Protein AF-A0A967SN63-F1 (afdb_monomer_lite)

Sequence (225 aa):
MAVGITGAMVVVVSVAVGNV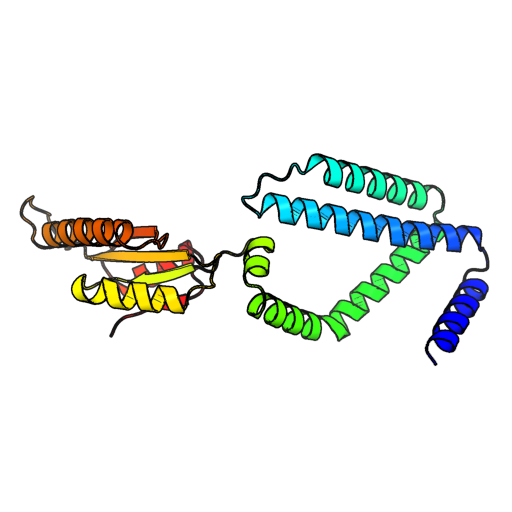AAAGAASSLIFLISFAMVHWATILAGRRSDEGQSPVPPALGAALCLGLAVFQAFAVPQAGSIVVLWLTVGVALYLTLFASGARLADATAEARDPDLARLRGRSPLVLVPIANPASAASLVDLAGTLRTPGVGRILLLSVVRTPGESLGEDDPALRDAERVLGESLRQSLHTSLTAETLFTLAPDVWPEIHRVARLHDCETVLLGL

Foldseek 3Di:
DVVVVVVVVVVCCCVVLVDVVLVVLLVLLVVLVVLLVVLVLVLLLCVLDPPNDDSVVSVVSNVVSVVVNVVSCVVRVSSVVVNVVVVVVVVVCCVPPPVVVVVVVLVVVCVVPVCVCSSVVHQAEEEEEDPDLVCVVVQVVVVVVVARPPRHEYEYEYEQADDPDDDDPPDVSVVVVVVSVVSVVVVCVVDPHRYHYDYYYDNDDVVVSVVVCVVVVHPHYDYDD

Radius of gyration: 27.76 Å; chains: 1; bounding box: 54×47×78 Å

pLDDT: mean 79.64, std 12.44, range [44.19, 96.38]

Secondary structure (DSSP, 8-state):
-HHHHHHHHHHHHHHHH--HHHHHHHHHHHHHHHHHHHHHHHHHHHHHSSS---SHHHHHHHHHHHHHHHHHHHH-HHHHHHHHHHHHHHHHHIIIIIHHHHHHHHHHHHHH-THHHHHTT---EEEEE-S-HHHHHHHHHHHHHHSPTTT-EEEEEEEEE--SS---TT-HHHHHHHHHHHHHHHHHHHSSS-EEEEEEEES-HHHHHHHHHHHTT-SEE----

Structure (mmCIF, N/CA/C/O backbone):
data_AF-A0A967SN63-F1
#
_entry.id   AF-A0A967SN63-F1
#
loop_
_atom_site.group_PDB
_atom_site.id
_atom_site.type_symbol
_atom_site.label_atom_id
_atom_site.label_alt_id
_atom_site.label_comp_id
_atom_site.label_asym_id
_atom_site.label_entity_id
_atom_site.label_seq_id
_atom_site.pdbx_PDB_ins_code
_atom_site.Cartn_x
_atom_site.Cartn_y
_atom_site.Cartn_z
_atom_site.occupancy
_atom_site.B_iso_or_equiv
_atom_site.auth_seq_id
_atom_site.auth_comp_id
_atom_site.auth_asym_id
_atom_site.auth_atom_id
_atom_site.pdbx_PDB_model_num
ATOM 1 N N . MET A 1 1 ? 7.284 -24.889 -23.982 1.00 76.44 1 MET A N 1
ATOM 2 C CA . MET A 1 1 ? 6.504 -23.664 -24.276 1.00 76.44 1 MET A CA 1
ATOM 3 C C . MET A 1 1 ? 7.143 -22.407 -23.690 1.00 76.44 1 MET A C 1
ATOM 5 O O . MET A 1 1 ? 7.491 -21.540 -24.474 1.00 76.44 1 MET A O 1
ATOM 9 N N . ALA A 1 2 ? 7.387 -22.316 -22.374 1.00 84.88 2 ALA A N 1
ATOM 10 C CA . ALA A 1 2 ? 7.953 -21.108 -21.744 1.00 84.88 2 ALA A CA 1
ATOM 11 C C . ALA A 1 2 ? 9.284 -20.624 -22.361 1.00 84.88 2 ALA A C 1
ATOM 13 O O . ALA A 1 2 ? 9.380 -19.464 -22.743 1.00 84.88 2 ALA A O 1
ATOM 14 N N . VAL A 1 3 ? 10.259 -21.524 -22.552 1.00 89.69 3 VAL A N 1
ATOM 15 C CA . VAL A 1 3 ? 11.569 -21.197 -23.162 1.00 89.69 3 VAL A CA 1
ATOM 16 C C . VAL A 1 3 ? 11.435 -20.689 -24.604 1.00 89.69 3 VAL A C 1
ATOM 18 O O . VAL A 1 3 ? 12.162 -19.796 -25.022 1.00 89.69 3 VAL A O 1
ATOM 21 N N . GLY A 1 4 ? 10.480 -21.233 -25.366 1.00 92.25 4 GLY A N 1
ATOM 22 C CA . GLY A 1 4 ? 10.228 -20.797 -26.741 1.00 92.25 4 GLY A CA 1
ATOM 23 C C . GLY A 1 4 ? 9.637 -19.389 -26.801 1.00 92.25 4 GLY A C 1
ATOM 24 O O . GLY A 1 4 ? 10.041 -18.595 -27.643 1.00 92.25 4 GLY A O 1
ATOM 25 N N . ILE A 1 5 ? 8.731 -19.058 -25.876 1.00 92.06 5 ILE A N 1
ATOM 26 C CA . ILE A 1 5 ? 8.105 -17.732 -25.790 1.00 92.06 5 ILE A CA 1
ATOM 27 C C . ILE A 1 5 ? 9.124 -16.682 -25.341 1.00 92.06 5 ILE A C 1
ATOM 29 O O . ILE A 1 5 ? 9.216 -15.626 -25.961 1.00 92.06 5 ILE A O 1
ATOM 33 N N . THR A 1 6 ? 9.925 -16.967 -24.308 1.00 89.06 6 THR A N 1
ATOM 34 C CA . THR A 1 6 ? 10.964 -16.030 -23.853 1.00 89.06 6 THR A CA 1
ATOM 35 C C . THR A 1 6 ? 12.048 -15.839 -24.909 1.00 89.06 6 THR A C 1
ATOM 37 O O . THR A 1 6 ? 12.429 -14.703 -25.178 1.00 89.06 6 THR A O 1
ATOM 40 N N . GLY A 1 7 ? 12.488 -16.915 -25.568 1.00 86.88 7 GLY A N 1
ATOM 41 C CA . GLY A 1 7 ? 13.434 -16.838 -26.681 1.00 86.88 7 GLY A CA 1
ATOM 42 C C . GLY A 1 7 ? 12.902 -16.003 -27.848 1.00 86.88 7 GLY A C 1
ATOM 43 O O . GLY A 1 7 ? 13.589 -15.097 -28.314 1.00 86.88 7 GLY A O 1
ATOM 44 N N . ALA A 1 8 ? 11.657 -16.239 -28.274 1.00 87.88 8 ALA A N 1
ATOM 45 C CA . ALA A 1 8 ? 11.014 -15.447 -29.320 1.00 87.88 8 ALA A CA 1
ATOM 46 C C . ALA A 1 8 ? 10.892 -13.967 -28.927 1.00 87.88 8 ALA A C 1
ATOM 48 O O . ALA A 1 8 ? 11.171 -13.094 -29.744 1.00 87.88 8 ALA A O 1
ATOM 49 N N . MET A 1 9 ? 10.542 -13.676 -27.671 1.00 83.88 9 MET A N 1
ATOM 50 C CA . MET A 1 9 ? 10.452 -12.306 -27.167 1.00 83.88 9 MET A CA 1
ATOM 51 C C . MET A 1 9 ? 11.808 -11.594 -27.209 1.00 83.88 9 MET A C 1
ATOM 53 O O . MET A 1 9 ? 11.877 -10.457 -27.667 1.00 83.88 9 MET A O 1
ATOM 57 N N . VAL A 1 10 ? 12.891 -12.265 -26.802 1.00 83.25 10 VAL A N 1
ATOM 58 C CA . VAL A 1 10 ? 14.253 -11.712 -26.888 1.00 83.25 10 VAL A CA 1
ATOM 59 C C . VAL A 1 10 ? 14.628 -11.429 -28.341 1.00 83.25 10 VAL A C 1
ATOM 61 O O . VAL A 1 10 ? 15.070 -10.324 -28.633 1.00 83.25 10 VAL A O 1
ATOM 64 N N . VAL A 1 11 ? 14.394 -12.372 -29.260 1.00 83.94 11 VAL A N 1
ATOM 65 C CA . VAL A 1 11 ? 14.689 -12.187 -30.692 1.00 83.94 11 VAL A CA 1
ATOM 66 C C . VAL A 1 11 ? 13.906 -11.009 -31.272 1.00 83.94 11 VAL A C 1
ATOM 68 O O . VAL A 1 11 ? 14.492 -10.158 -31.937 1.00 83.94 11 VAL A O 1
ATOM 71 N N . VAL A 1 12 ? 12.605 -1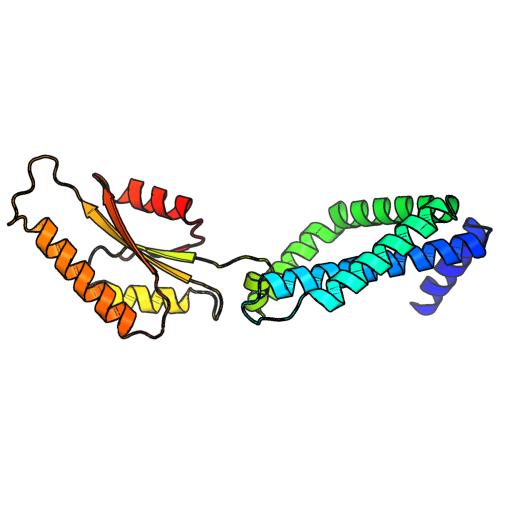0.913 -30.982 1.00 83.31 12 VAL A N 1
ATOM 72 C CA . VAL A 1 12 ? 11.756 -9.800 -31.433 1.00 83.31 12 VAL A CA 1
ATOM 73 C C . VAL A 1 12 ? 12.276 -8.468 -30.899 1.00 83.31 12 VAL A C 1
ATOM 75 O O . VAL A 1 12 ? 12.419 -7.526 -31.672 1.00 83.31 12 VAL A O 1
ATOM 78 N N . VAL A 1 13 ? 12.611 -8.387 -29.609 1.00 76.44 13 VAL A N 1
ATOM 79 C CA . VAL A 1 13 ? 13.152 -7.162 -29.002 1.00 76.44 13 VAL A CA 1
ATOM 80 C C . VAL A 1 13 ? 14.514 -6.803 -29.600 1.00 76.44 13 VAL A C 1
ATOM 82 O O . VAL A 1 13 ? 14.743 -5.643 -29.930 1.00 76.44 13 VAL A O 1
ATOM 85 N N . SER A 1 14 ? 15.409 -7.775 -29.800 1.00 77.50 14 SER A N 1
ATOM 86 C CA . SER A 1 14 ? 16.724 -7.541 -30.408 1.00 77.50 14 SER A CA 1
ATOM 87 C C . SER A 1 14 ? 16.619 -7.027 -31.845 1.00 77.50 14 SER A C 1
ATOM 89 O O . SER A 1 14 ? 17.323 -6.083 -32.202 1.00 77.50 14 SER A O 1
ATOM 91 N N . VAL A 1 15 ? 15.722 -7.600 -32.653 1.00 82.81 15 VAL A N 1
ATOM 92 C CA . VAL A 1 15 ? 15.487 -7.163 -34.039 1.00 82.81 15 VAL A CA 1
ATOM 93 C C . VAL A 1 15 ? 14.804 -5.795 -34.079 1.00 82.81 15 VAL A C 1
ATOM 95 O O . VAL A 1 15 ? 15.201 -4.944 -34.869 1.00 82.81 15 VAL A O 1
ATOM 98 N N . ALA A 1 16 ? 13.811 -5.556 -33.218 1.00 77.56 16 ALA A N 1
ATOM 99 C CA . ALA A 1 16 ? 13.047 -4.310 -33.200 1.00 77.56 16 ALA A CA 1
ATOM 100 C C . ALA A 1 16 ? 13.863 -3.107 -32.706 1.00 77.56 16 ALA A C 1
ATOM 102 O O . ALA A 1 16 ? 13.688 -2.002 -33.213 1.00 77.56 16 ALA A O 1
ATOM 103 N N . VAL A 1 17 ? 14.746 -3.301 -31.719 1.00 73.56 17 VAL A N 1
ATOM 104 C CA . VAL A 1 17 ? 15.551 -2.206 -31.158 1.00 73.56 17 VAL A CA 1
ATOM 105 C C . VAL A 1 17 ? 16.756 -1.890 -32.047 1.00 73.56 17 VAL A C 1
ATOM 107 O O . VAL A 1 17 ? 17.176 -0.737 -32.098 1.00 73.56 17 VAL A O 1
ATOM 110 N N . GLY A 1 18 ? 17.340 -2.882 -32.731 1.00 77.31 18 GLY A N 1
ATOM 111 C CA . GLY A 1 18 ? 18.480 -2.712 -33.650 1.00 77.31 18 GLY A CA 1
ATOM 112 C C . GLY A 1 18 ? 19.795 -2.248 -32.998 1.00 77.31 18 GLY A C 1
ATOM 113 O O . GLY A 1 18 ? 20.866 -2.403 -33.578 1.00 77.31 18 GLY A O 1
ATOM 114 N N . ASN A 1 19 ? 19.735 -1.723 -31.772 1.00 81.12 19 ASN A N 1
ATOM 115 C CA . ASN A 1 19 ? 20.845 -1.226 -30.976 1.00 81.12 19 ASN A CA 1
ATOM 116 C C . ASN A 1 19 ? 20.901 -1.967 -29.632 1.00 81.12 19 ASN A C 1
ATOM 118 O O . ASN A 1 19 ? 20.198 -1.641 -28.672 1.00 81.12 19 ASN A O 1
ATOM 122 N N . VAL A 1 20 ? 21.783 -2.962 -29.557 1.00 82.75 20 VAL A N 1
ATOM 123 C CA . VAL A 1 20 ? 21.972 -3.786 -28.355 1.00 82.75 20 VAL A CA 1
ATOM 124 C C . VAL A 1 20 ? 22.442 -2.983 -27.138 1.00 82.75 20 VAL A C 1
ATOM 126 O O . VAL A 1 20 ? 22.096 -3.339 -26.015 1.00 82.75 20 VAL A O 1
ATOM 129 N N . ALA A 1 21 ? 23.164 -1.873 -27.334 1.00 85.31 21 ALA A N 1
ATOM 130 C CA . ALA A 1 21 ? 23.594 -1.009 -26.235 1.00 85.31 21 ALA A CA 1
ATOM 131 C C . ALA A 1 21 ? 22.405 -0.250 -25.622 1.00 85.31 21 ALA A C 1
ATOM 133 O O . ALA A 1 21 ? 22.272 -0.193 -24.400 1.00 85.31 21 ALA A O 1
ATOM 134 N N . ALA A 1 22 ? 21.495 0.262 -26.458 1.00 83.94 22 ALA A N 1
ATOM 135 C CA . ALA A 1 22 ? 20.255 0.886 -25.995 1.00 83.94 22 ALA A CA 1
ATOM 136 C C . ALA A 1 22 ? 19.333 -0.130 -25.298 1.00 83.94 22 ALA A C 1
ATOM 138 O O . ALA A 1 22 ? 18.766 0.175 -24.251 1.00 83.94 22 ALA A O 1
ATOM 139 N N . ALA A 1 23 ? 19.237 -1.355 -25.829 1.00 84.19 23 ALA A N 1
ATOM 140 C CA . ALA A 1 23 ? 18.484 -2.441 -25.199 1.00 84.19 23 ALA A CA 1
ATOM 141 C C . ALA A 1 23 ? 19.063 -2.828 -23.824 1.00 84.19 23 ALA A C 1
ATOM 143 O O . ALA A 1 23 ? 18.315 -2.994 -22.860 1.00 84.19 23 ALA A O 1
ATOM 144 N N . GLY A 1 24 ? 20.392 -2.919 -23.708 1.00 86.56 24 GLY A N 1
ATOM 145 C CA . GLY A 1 24 ? 21.075 -3.181 -22.440 1.00 86.56 24 GLY A CA 1
ATOM 146 C C . GLY A 1 24 ? 20.832 -2.077 -21.407 1.00 86.56 24 GLY A C 1
ATOM 147 O O . GLY A 1 24 ? 20.488 -2.368 -20.261 1.00 86.56 24 GLY A O 1
ATOM 148 N N . ALA A 1 25 ? 20.920 -0.810 -21.821 1.00 88.62 25 ALA A N 1
ATOM 149 C CA . ALA A 1 25 ? 20.603 0.332 -20.965 1.00 88.62 25 ALA A CA 1
ATOM 150 C C . ALA A 1 25 ? 19.125 0.340 -20.527 1.00 88.62 25 ALA A C 1
ATOM 152 O O . ALA A 1 25 ? 18.835 0.599 -19.360 1.00 88.62 25 ALA A O 1
ATOM 153 N N . ALA A 1 26 ? 18.192 -0.018 -21.415 1.00 88.44 26 ALA A N 1
ATOM 154 C CA . ALA A 1 26 ? 16.775 -0.143 -21.073 1.00 88.44 26 ALA A CA 1
ATOM 155 C C . ALA A 1 26 ? 16.533 -1.255 -20.038 1.00 88.44 26 ALA A C 1
ATOM 157 O O . ALA A 1 26 ? 15.798 -1.053 -19.073 1.00 88.44 26 ALA A O 1
ATOM 158 N N . SER A 1 27 ? 17.202 -2.405 -20.178 1.00 89.94 27 SER A N 1
ATOM 159 C CA . SER A 1 27 ? 17.134 -3.475 -19.176 1.00 89.94 27 SER A CA 1
ATOM 160 C C . SER A 1 27 ? 17.698 -3.030 -17.824 1.00 89.94 27 SER A C 1
ATOM 162 O O . SER A 1 27 ? 17.089 -3.314 -16.794 1.00 89.94 27 SER A O 1
ATOM 164 N N . SER A 1 28 ? 18.835 -2.326 -17.813 1.00 93.31 28 SER A N 1
ATOM 165 C CA . SER A 1 28 ? 19.434 -1.763 -16.594 1.00 93.31 28 SER A CA 1
ATOM 166 C C . SER A 1 28 ? 18.469 -0.808 -15.884 1.00 93.31 28 SER A C 1
ATOM 168 O O . SER A 1 28 ? 18.257 -0.928 -14.679 1.00 93.31 28 SER A O 1
ATOM 170 N N . LEU A 1 29 ? 17.814 0.085 -16.631 1.00 92.88 29 LEU A N 1
ATOM 171 C CA . LEU A 1 29 ? 16.807 1.006 -16.099 1.00 92.88 29 LEU A CA 1
ATOM 172 C C . LEU A 1 29 ? 15.638 0.278 -15.422 1.00 92.88 29 LEU A C 1
ATOM 174 O O . LEU A 1 29 ? 15.240 0.661 -14.324 1.00 92.88 29 LEU A O 1
ATOM 178 N N . ILE A 1 30 ? 15.115 -0.790 -16.034 1.00 92.19 30 ILE A N 1
ATOM 179 C CA . ILE A 1 30 ? 14.029 -1.592 -15.444 1.00 92.19 30 ILE A CA 1
ATOM 180 C C . ILE A 1 30 ? 14.463 -2.181 -14.094 1.00 92.19 30 ILE A C 1
ATOM 182 O O . ILE A 1 30 ? 13.703 -2.121 -13.121 1.00 92.19 30 ILE A O 1
ATOM 186 N N . PHE A 1 31 ? 15.690 -2.704 -14.002 1.00 94.50 31 PHE A N 1
ATOM 187 C CA . PHE A 1 31 ? 16.229 -3.223 -12.743 1.00 94.50 31 PHE A CA 1
ATOM 188 C C . PHE A 1 31 ? 16.428 -2.126 -11.696 1.00 94.50 31 PHE A C 1
ATOM 190 O O . PHE A 1 31 ? 16.013 -2.308 -10.554 1.00 94.50 31 PHE A O 1
ATOM 197 N N . LEU A 1 32 ? 16.996 -0.976 -12.072 1.00 95.31 32 LEU A N 1
ATOM 198 C CA . LEU A 1 32 ? 17.203 0.147 -11.153 1.00 95.31 32 LEU A CA 1
ATOM 199 C C . LEU A 1 32 ? 15.881 0.666 -10.579 1.00 95.31 32 LEU A C 1
ATOM 201 O O . LEU A 1 32 ? 15.786 0.894 -9.375 1.00 95.31 32 LEU A O 1
ATOM 205 N N . ILE A 1 33 ? 14.845 0.794 -11.412 1.00 93.44 33 ILE A N 1
ATOM 206 C CA . ILE A 1 33 ? 13.504 1.195 -10.967 1.00 93.44 33 ILE A CA 1
ATOM 207 C C . ILE A 1 33 ? 12.911 0.131 -10.033 1.00 93.44 33 ILE A C 1
ATOM 209 O O . ILE A 1 33 ? 12.368 0.471 -8.984 1.00 93.44 33 ILE A O 1
ATOM 213 N N . SER A 1 34 ? 13.065 -1.155 -10.360 1.00 94.62 34 SER A N 1
ATOM 214 C CA . SER A 1 34 ? 12.584 -2.259 -9.517 1.00 94.62 34 SER A CA 1
ATOM 215 C C . SER A 1 34 ? 13.258 -2.270 -8.141 1.00 94.62 34 SER A C 1
ATOM 217 O O . SER A 1 34 ? 12.573 -2.340 -7.122 1.00 94.62 34 SER A O 1
ATOM 219 N N . PHE A 1 35 ? 14.585 -2.127 -8.083 1.00 95.56 35 PHE A N 1
ATOM 220 C CA . PHE A 1 35 ? 15.320 -2.048 -6.819 1.00 95.56 35 PHE A CA 1
ATOM 221 C C . PHE A 1 35 ? 14.985 -0.783 -6.027 1.00 95.56 35 PHE A C 1
ATOM 223 O O . PHE A 1 35 ? 14.815 -0.860 -4.810 1.00 95.56 35 PHE A O 1
ATOM 230 N N . ALA A 1 36 ? 14.813 0.362 -6.695 1.00 95.06 36 ALA A N 1
ATOM 231 C CA . ALA A 1 36 ? 14.359 1.586 -6.043 1.00 95.06 36 ALA A CA 1
ATOM 232 C C . ALA A 1 36 ? 12.975 1.402 -5.395 1.00 95.06 36 ALA A C 1
ATOM 234 O O . ALA A 1 36 ? 12.789 1.804 -4.247 1.00 95.06 36 ALA A O 1
ATOM 235 N N . MET A 1 37 ? 12.031 0.738 -6.076 1.00 92.56 37 MET A N 1
ATOM 236 C CA . MET A 1 37 ? 10.712 0.412 -5.515 1.00 92.56 37 MET A CA 1
ATOM 237 C C . MET A 1 37 ? 10.804 -0.533 -4.312 1.00 92.56 37 MET A C 1
ATOM 239 O O . MET A 1 37 ? 10.112 -0.314 -3.321 1.00 92.56 37 MET A O 1
ATOM 243 N N . VAL A 1 38 ? 11.670 -1.552 -4.358 1.00 94.12 38 VAL A N 1
ATOM 244 C CA . VAL A 1 38 ? 11.879 -2.473 -3.227 1.00 94.12 38 VAL A CA 1
ATOM 245 C C . VAL A 1 38 ? 12.461 -1.735 -2.023 1.00 94.12 38 VAL A C 1
ATOM 247 O O . VAL A 1 38 ? 11.923 -1.839 -0.922 1.00 94.12 38 VAL A O 1
ATOM 250 N N . HIS A 1 39 ? 13.510 -0.932 -2.218 1.00 93.62 39 HIS A N 1
ATOM 251 C CA . HIS A 1 39 ? 14.068 -0.117 -1.142 1.00 93.62 39 HIS A CA 1
ATOM 252 C C . HIS A 1 39 ? 13.023 0.838 -0.564 1.00 93.62 39 HIS A C 1
ATOM 254 O O . HIS A 1 39 ? 12.867 0.915 0.653 1.00 93.62 39 HIS A O 1
ATOM 260 N N . TRP A 1 40 ? 12.240 1.494 -1.418 1.00 91.19 40 TRP A N 1
ATOM 261 C CA . TRP A 1 40 ? 11.140 2.344 -0.980 1.00 91.19 40 TRP A CA 1
ATOM 262 C C . TRP A 1 40 ? 10.101 1.583 -0.143 1.00 91.19 40 TRP A C 1
ATOM 264 O O . TRP A 1 40 ? 9.711 2.054 0.926 1.00 91.19 40 TRP A O 1
ATOM 274 N N . ALA A 1 41 ? 9.704 0.382 -0.572 1.00 89.06 41 ALA A N 1
ATOM 275 C CA . ALA A 1 41 ? 8.784 -0.471 0.174 1.00 89.06 41 ALA A CA 1
ATOM 276 C C . ALA A 1 41 ? 9.344 -0.846 1.555 1.00 89.06 41 ALA A C 1
ATOM 278 O O . ALA A 1 41 ? 8.612 -0.783 2.539 1.00 89.06 41 ALA A O 1
ATOM 279 N N . THR A 1 42 ? 10.643 -1.151 1.661 1.00 88.38 42 THR A N 1
ATOM 280 C CA . THR A 1 42 ? 11.278 -1.452 2.959 1.00 88.38 42 THR A CA 1
ATOM 281 C C . THR A 1 42 ? 11.349 -0.239 3.888 1.00 88.38 42 THR A C 1
ATOM 283 O O . THR A 1 42 ? 11.113 -0.384 5.084 1.00 88.38 42 THR A O 1
ATOM 286 N N . ILE A 1 43 ? 11.596 0.968 3.359 1.00 87.94 43 ILE A N 1
ATOM 287 C CA . ILE A 1 43 ? 11.534 2.212 4.148 1.00 87.94 43 ILE A CA 1
ATOM 288 C C . ILE A 1 43 ? 10.118 2.405 4.682 1.00 87.94 43 ILE A C 1
ATOM 290 O O . ILE A 1 43 ? 9.929 2.727 5.852 1.00 87.94 43 ILE A O 1
ATOM 294 N N . LEU A 1 44 ? 9.116 2.215 3.825 1.00 86.25 44 LEU A N 1
ATOM 295 C CA . LEU A 1 44 ? 7.723 2.407 4.198 1.00 86.25 44 LEU A CA 1
ATOM 296 C C . LEU A 1 44 ? 7.258 1.376 5.234 1.00 86.25 44 LEU A C 1
ATOM 298 O O . LEU A 1 44 ? 6.569 1.751 6.177 1.00 86.25 44 LEU A O 1
ATOM 302 N N . ALA A 1 45 ? 7.676 0.117 5.089 1.00 84.00 45 ALA A N 1
ATOM 303 C CA . ALA A 1 45 ? 7.436 -0.940 6.065 1.00 84.00 45 ALA A CA 1
ATOM 304 C C . ALA A 1 45 ? 8.081 -0.602 7.418 1.00 84.00 45 ALA A C 1
ATOM 306 O O . ALA A 1 45 ? 7.383 -0.554 8.425 1.00 84.00 45 ALA A O 1
ATOM 307 N N . GLY A 1 46 ? 9.370 -0.247 7.435 1.00 82.44 46 GLY A N 1
ATOM 308 C CA . GLY A 1 46 ? 10.082 0.109 8.667 1.00 82.44 46 GLY A CA 1
ATOM 309 C C . GLY A 1 46 ? 9.522 1.348 9.373 1.00 82.44 46 GLY A C 1
ATOM 310 O O . GLY A 1 46 ? 9.546 1.416 10.591 1.00 82.44 46 GLY A O 1
ATOM 311 N N . ARG A 1 47 ? 8.959 2.319 8.637 1.00 81.50 47 ARG A N 1
ATOM 312 C CA . ARG A 1 47 ? 8.281 3.486 9.241 1.00 81.50 47 ARG A CA 1
ATOM 313 C C . ARG A 1 47 ? 6.907 3.165 9.837 1.00 81.50 47 ARG A C 1
ATOM 315 O O . ARG A 1 47 ? 6.374 3.999 10.561 1.00 81.50 47 ARG A O 1
ATOM 322 N N . ARG A 1 48 ? 6.304 2.031 9.470 1.00 77.50 48 ARG A N 1
ATOM 323 C CA . ARG A 1 48 ? 4.964 1.601 9.909 1.00 77.50 48 ARG A CA 1
ATOM 324 C C . ARG A 1 48 ? 5.017 0.493 10.965 1.00 77.50 48 ARG A C 1
ATOM 326 O O . ARG A 1 48 ? 4.053 0.311 11.708 1.00 77.50 48 ARG A O 1
ATOM 333 N N . SER A 1 49 ? 6.130 -0.228 11.039 1.00 70.19 49 SER A N 1
ATOM 334 C CA . SER A 1 49 ? 6.455 -1.134 12.138 1.00 70.19 49 SER A CA 1
ATOM 335 C C . SER A 1 49 ? 6.990 -0.344 13.338 1.00 70.19 49 SER A C 1
ATOM 337 O O . SER A 1 49 ? 7.798 0.560 13.164 1.00 70.19 49 SER A O 1
ATOM 339 N N . ASP A 1 50 ? 6.583 -0.700 14.563 1.00 64.25 50 ASP A N 1
ATOM 340 C CA . ASP A 1 50 ? 7.199 -0.159 15.799 1.00 64.25 50 ASP A CA 1
ATOM 341 C C . ASP A 1 50 ? 8.590 -0.757 16.074 1.00 64.25 50 ASP A C 1
ATOM 343 O O . ASP A 1 50 ? 9.289 -0.358 17.006 1.00 64.25 50 ASP A O 1
ATOM 347 N N . GLU A 1 51 ? 9.007 -1.737 15.275 1.00 61.31 51 GLU A N 1
ATOM 348 C CA . GLU A 1 51 ? 10.353 -2.282 15.331 1.00 61.31 51 GLU A CA 1
ATOM 349 C C . GLU A 1 51 ? 11.312 -1.246 14.742 1.00 61.31 51 GLU A C 1
ATOM 351 O O . GLU A 1 51 ? 11.241 -0.930 13.557 1.00 61.31 51 GLU A O 1
ATOM 356 N N . GLY A 1 52 ? 12.185 -0.689 15.588 1.00 58.22 52 GLY A N 1
ATOM 357 C CA . GLY A 1 52 ? 13.114 0.411 15.297 1.00 58.22 52 GLY A CA 1
ATOM 358 C C . GLY A 1 52 ? 14.205 0.095 14.268 1.00 58.22 52 GLY A C 1
ATOM 359 O O . GLY A 1 52 ? 15.395 0.277 14.528 1.00 58.22 52 GLY A O 1
ATOM 360 N N . GLN A 1 53 ? 13.822 -0.386 13.090 1.00 67.69 53 GLN A N 1
ATOM 361 C CA . GLN A 1 53 ? 14.725 -0.684 12.000 1.00 67.69 53 GLN A CA 1
ATOM 362 C C . GLN A 1 53 ? 15.189 0.622 11.353 1.00 67.69 53 GLN A C 1
ATOM 364 O O . GLN A 1 53 ? 14.397 1.418 10.851 1.00 67.69 53 GLN A O 1
ATOM 369 N N . SER A 1 54 ? 16.502 0.855 11.376 1.00 74.38 54 SER A N 1
ATOM 370 C CA . SER A 1 54 ? 17.089 2.074 10.821 1.00 74.38 54 SER A CA 1
ATOM 371 C C . SER A 1 54 ? 16.852 2.146 9.303 1.00 74.38 54 SER A C 1
ATOM 373 O O . SER A 1 54 ? 17.327 1.269 8.577 1.00 74.38 54 SER A O 1
ATOM 375 N N . PRO A 1 55 ? 16.176 3.189 8.780 1.00 79.56 55 PRO A N 1
ATOM 376 C CA . PRO A 1 55 ? 15.866 3.314 7.353 1.00 79.56 55 PRO A CA 1
ATOM 377 C C . PRO A 1 55 ? 17.074 3.745 6.506 1.00 79.56 55 PRO A C 1
ATOM 379 O O . PRO A 1 55 ? 16.944 3.938 5.298 1.00 79.56 55 PRO A O 1
ATOM 382 N N . VAL A 1 56 ? 18.251 3.916 7.117 1.00 83.38 56 VAL A N 1
ATOM 383 C CA . VAL A 1 56 ? 19.441 4.476 6.462 1.00 83.38 56 VAL A CA 1
ATOM 384 C C . VAL A 1 56 ? 19.947 3.601 5.305 1.00 83.38 56 VAL A C 1
ATOM 386 O O . VAL A 1 56 ? 20.131 4.149 4.214 1.00 83.38 56 VAL A O 1
ATOM 389 N N . PRO A 1 57 ? 20.132 2.269 5.454 1.00 88.06 57 PRO A N 1
ATOM 390 C CA . PRO A 1 57 ? 20.642 1.454 4.351 1.00 88.06 57 PRO A CA 1
ATOM 391 C C . PRO A 1 57 ? 19.683 1.395 3.145 1.00 88.06 57 PRO A C 1
ATOM 393 O O . PRO A 1 57 ? 20.140 1.620 2.022 1.00 88.06 57 PRO A O 1
ATOM 396 N N . PRO A 1 58 ? 18.360 1.186 3.325 1.00 89.56 58 PRO A N 1
ATOM 397 C CA . PRO A 1 58 ? 17.414 1.263 2.216 1.00 89.56 58 PRO A CA 1
ATOM 398 C C . PRO A 1 58 ? 17.315 2.644 1.565 1.00 89.56 58 PRO A C 1
ATOM 400 O O . PRO A 1 58 ? 17.213 2.728 0.345 1.00 89.56 58 PRO A O 1
ATOM 403 N N . ALA A 1 59 ? 17.368 3.731 2.342 1.00 90.75 59 ALA A N 1
ATOM 404 C CA . ALA A 1 59 ? 17.304 5.089 1.799 1.00 90.75 59 ALA A CA 1
ATOM 405 C C . ALA A 1 59 ? 18.494 5.397 0.886 1.00 90.75 59 ALA A C 1
ATOM 407 O O . ALA A 1 59 ? 18.309 5.944 -0.202 1.00 90.75 59 ALA A O 1
ATOM 408 N N . LEU A 1 60 ? 19.701 4.990 1.290 1.00 94.19 60 LEU A N 1
ATOM 409 C CA . LEU A 1 60 ? 20.888 5.130 0.455 1.00 94.19 60 LEU A CA 1
ATOM 410 C C . LEU A 1 60 ? 20.768 4.294 -0.828 1.00 94.19 60 LEU A C 1
ATOM 412 O O . LEU A 1 60 ? 21.042 4.803 -1.914 1.00 94.19 60 LEU A O 1
ATOM 416 N N . GLY A 1 61 ? 20.299 3.046 -0.722 1.00 93.06 61 GLY A N 1
ATOM 417 C CA . GLY A 1 61 ? 20.059 2.174 -1.877 1.00 93.06 61 GLY A CA 1
ATOM 418 C C . GLY A 1 61 ? 19.048 2.761 -2.867 1.00 93.06 61 GLY A C 1
ATOM 419 O O . GLY A 1 61 ? 19.327 2.826 -4.065 1.00 93.06 61 GLY A O 1
ATOM 420 N N . ALA A 1 62 ? 17.912 3.264 -2.373 1.00 93.62 62 ALA A N 1
ATOM 421 C CA . ALA A 1 62 ? 16.906 3.941 -3.190 1.00 93.62 62 ALA A CA 1
ATOM 422 C C . ALA A 1 62 ? 17.480 5.179 -3.893 1.00 93.62 62 ALA A C 1
ATOM 424 O O . ALA A 1 62 ? 17.276 5.345 -5.095 1.00 93.62 62 ALA A O 1
ATOM 425 N N . ALA A 1 63 ? 18.229 6.018 -3.169 1.00 95.06 63 ALA A N 1
ATOM 426 C CA . ALA A 1 63 ? 18.832 7.230 -3.718 1.00 95.06 63 ALA A CA 1
ATOM 427 C C . ALA A 1 63 ? 19.859 6.919 -4.817 1.00 95.06 63 ALA A C 1
ATOM 429 O O . ALA A 1 63 ? 19.832 7.549 -5.874 1.00 95.06 63 ALA A O 1
ATOM 430 N N . LEU A 1 64 ? 20.723 5.921 -4.606 1.00 96.31 64 LEU A N 1
ATOM 431 C CA . LEU A 1 64 ? 21.708 5.490 -5.600 1.00 96.31 64 LEU A CA 1
ATOM 432 C C . LEU A 1 64 ? 21.038 4.886 -6.838 1.00 96.31 64 LEU A C 1
ATOM 434 O O . LEU A 1 64 ? 21.389 5.254 -7.958 1.00 96.31 64 LEU A O 1
ATOM 438 N N . CYS A 1 65 ? 20.047 4.005 -6.656 1.00 96.38 65 CYS A N 1
ATOM 439 C CA . CYS A 1 65 ? 19.330 3.392 -7.775 1.00 96.38 65 CYS A CA 1
ATOM 440 C C . CYS A 1 65 ? 18.580 4.439 -8.604 1.00 96.38 65 CYS A C 1
ATOM 442 O O . CYS A 1 65 ? 18.673 4.437 -9.831 1.00 96.38 65 CYS A O 1
ATOM 444 N N . LEU A 1 66 ? 17.877 5.362 -7.941 1.00 95.19 66 LEU A N 1
ATOM 445 C CA . LEU A 1 66 ? 17.145 6.434 -8.609 1.00 95.19 66 LEU A CA 1
ATOM 446 C C . LEU A 1 66 ? 18.098 7.412 -9.306 1.00 95.19 66 LEU A C 1
ATOM 448 O O . LEU A 1 66 ? 17.853 7.790 -10.447 1.00 95.19 66 LEU A O 1
ATOM 452 N N . GLY A 1 67 ? 19.212 7.771 -8.661 1.00 95.50 67 GLY A N 1
ATOM 453 C CA . GLY A 1 67 ? 20.241 8.626 -9.248 1.00 95.50 67 GLY A CA 1
ATOM 454 C C . GLY A 1 67 ? 20.849 8.021 -10.514 1.00 95.50 67 GLY A C 1
ATOM 455 O O . GLY A 1 67 ? 20.918 8.690 -11.545 1.00 95.50 67 GLY A O 1
ATOM 456 N N . LEU A 1 68 ? 21.216 6.735 -10.475 1.00 94.44 68 LEU A N 1
ATOM 457 C CA . LEU A 1 68 ? 21.712 6.010 -11.648 1.00 94.44 68 LEU A CA 1
ATOM 458 C C . LEU A 1 68 ? 20.647 5.887 -12.740 1.00 94.44 68 LEU A C 1
ATOM 460 O O . LEU A 1 68 ? 20.978 6.031 -13.914 1.00 94.44 68 LEU A O 1
ATOM 464 N N . ALA A 1 69 ? 19.382 5.661 -12.378 1.00 94.56 69 ALA A N 1
ATOM 465 C CA . ALA A 1 69 ? 18.297 5.569 -13.349 1.00 94.56 69 ALA A CA 1
ATOM 466 C C . ALA A 1 69 ? 18.078 6.904 -14.073 1.00 94.56 69 ALA A C 1
ATOM 468 O O . ALA A 1 69 ? 18.014 6.944 -15.300 1.00 94.56 69 ALA A O 1
ATOM 469 N N . VAL A 1 70 ? 18.033 8.012 -13.329 1.00 94.00 70 VAL A N 1
ATOM 470 C CA . VAL A 1 70 ? 17.910 9.358 -13.904 1.00 94.00 70 VAL A CA 1
ATOM 471 C C . VAL A 1 70 ? 19.111 9.666 -14.799 1.00 94.00 70 VAL A C 1
ATOM 473 O O . VAL A 1 70 ? 18.933 10.109 -15.932 1.00 94.00 70 VAL A O 1
ATOM 476 N N . PHE A 1 71 ? 20.329 9.369 -14.341 1.00 94.00 71 PHE A N 1
ATOM 477 C CA . PHE A 1 71 ? 21.534 9.558 -15.145 1.00 94.00 71 PHE A CA 1
ATOM 478 C C . PHE A 1 71 ? 21.498 8.741 -16.446 1.00 94.00 71 PHE A C 1
ATOM 480 O O . PHE A 1 71 ? 21.738 9.294 -17.516 1.00 94.00 71 PHE A O 1
ATOM 487 N N . GLN A 1 72 ? 21.148 7.452 -16.386 1.00 92.00 72 GLN A N 1
ATOM 488 C CA . GLN A 1 72 ? 21.045 6.587 -17.567 1.00 92.00 72 GLN A CA 1
ATOM 489 C C . GLN A 1 72 ? 19.958 7.056 -18.542 1.00 92.00 72 GLN A C 1
ATOM 491 O O . GLN A 1 72 ? 20.164 6.983 -19.753 1.00 92.00 72 GLN A O 1
ATOM 496 N N . ALA A 1 73 ? 18.836 7.576 -18.039 1.00 89.62 73 ALA A N 1
ATOM 497 C CA . ALA A 1 73 ? 17.762 8.108 -18.873 1.00 89.62 73 ALA A CA 1
ATOM 498 C C . ALA A 1 73 ? 18.205 9.340 -19.684 1.00 89.62 73 ALA A C 1
ATOM 500 O O . ALA A 1 73 ? 17.830 9.464 -20.849 1.00 89.62 73 ALA A O 1
ATOM 501 N N . PHE A 1 74 ? 19.036 10.216 -19.105 1.00 91.62 74 PHE A N 1
ATOM 502 C CA . PHE A 1 74 ? 19.612 11.361 -19.822 1.00 91.62 74 PHE A CA 1
ATOM 503 C C . PHE A 1 74 ? 20.810 10.982 -20.702 1.00 91.62 74 PHE A C 1
ATOM 505 O O . PHE A 1 74 ? 20.953 11.517 -21.799 1.00 91.62 74 PHE A O 1
ATOM 512 N N . ALA A 1 75 ? 21.659 10.055 -20.249 1.00 91.12 75 ALA A N 1
ATOM 513 C CA . ALA A 1 75 ? 22.837 9.609 -20.991 1.00 91.12 75 ALA A CA 1
ATOM 514 C C . ALA A 1 75 ? 22.473 8.775 -22.232 1.00 91.12 75 ALA A C 1
ATOM 516 O O . ALA A 1 75 ? 23.167 8.841 -23.245 1.00 91.12 75 ALA A O 1
ATOM 517 N N . VAL A 1 76 ? 21.377 8.006 -22.173 1.00 90.81 76 VAL A N 1
ATOM 518 C CA . VAL A 1 76 ? 20.877 7.181 -23.283 1.00 90.81 76 VAL A CA 1
ATOM 519 C C . VAL A 1 76 ? 19.377 7.454 -23.501 1.00 90.81 76 VAL A C 1
ATOM 521 O O . VAL A 1 76 ? 18.535 6.646 -23.099 1.00 90.81 76 VAL A O 1
ATOM 524 N N . PRO A 1 77 ? 19.004 8.558 -24.183 1.00 87.94 77 PRO A N 1
ATOM 525 C CA . PRO A 1 77 ? 17.601 8.960 -24.344 1.00 87.94 77 PRO A CA 1
ATOM 526 C C . PRO A 1 77 ? 16.713 7.903 -25.015 1.00 87.94 77 PRO A C 1
ATOM 528 O O . PRO A 1 77 ? 15.535 7.779 -24.684 1.00 87.94 77 PRO A O 1
ATOM 531 N N . GLN A 1 78 ? 17.278 7.098 -25.925 1.00 86.19 78 GLN A N 1
ATOM 532 C CA . GLN A 1 78 ? 16.554 5.981 -26.542 1.00 86.19 78 GLN A CA 1
ATOM 533 C C . GLN A 1 78 ? 16.177 4.886 -25.537 1.00 86.19 78 GLN A C 1
ATOM 535 O O . GLN A 1 78 ? 15.100 4.310 -25.637 1.00 86.19 78 GLN A O 1
ATOM 540 N N . ALA A 1 79 ? 17.029 4.601 -24.551 1.00 87.00 79 ALA A N 1
ATOM 541 C CA . ALA A 1 79 ? 16.703 3.638 -23.504 1.00 87.00 79 ALA A CA 1
ATOM 542 C C . ALA A 1 79 ? 15.604 4.185 -22.583 1.00 87.00 79 ALA A C 1
ATOM 544 O O . ALA A 1 79 ? 14.674 3.459 -22.234 1.00 87.00 79 ALA A O 1
ATOM 545 N N . GLY A 1 80 ? 15.673 5.480 -22.255 1.00 87.62 80 GLY A N 1
ATOM 546 C CA . GLY A 1 80 ? 14.642 6.168 -21.481 1.00 87.62 80 GLY A CA 1
ATOM 547 C C . GLY A 1 80 ? 13.261 6.095 -22.140 1.00 87.62 80 GLY A C 1
ATOM 548 O O . GLY A 1 80 ? 12.290 5.724 -21.482 1.00 87.62 80 GLY A O 1
ATOM 549 N N . SER A 1 81 ? 13.162 6.373 -23.445 1.00 87.44 81 SER A N 1
ATOM 550 C CA . SER A 1 81 ? 11.878 6.315 -24.159 1.00 87.44 81 SER A CA 1
ATOM 551 C C . SER A 1 81 ? 11.304 4.897 -24.242 1.00 87.44 81 SER A C 1
ATOM 553 O O . SER A 1 81 ? 10.100 4.725 -24.044 1.00 87.44 81 SER A O 1
ATOM 555 N N . ILE A 1 82 ? 12.147 3.877 -24.454 1.00 87.94 82 ILE A N 1
ATOM 556 C CA . ILE A 1 82 ? 11.735 2.463 -24.422 1.00 87.94 82 ILE A CA 1
ATOM 557 C C . ILE A 1 82 ? 11.120 2.118 -23.062 1.00 87.94 82 ILE A C 1
ATOM 559 O O . ILE A 1 82 ? 10.045 1.520 -23.007 1.00 87.94 82 ILE A O 1
ATOM 563 N N . VAL A 1 83 ? 11.773 2.510 -21.966 1.00 90.12 83 VAL A N 1
ATOM 564 C CA . VAL A 1 83 ? 11.299 2.223 -20.605 1.00 90.12 83 VAL A CA 1
ATOM 565 C C . VAL A 1 83 ? 9.993 2.950 -20.306 1.00 90.12 83 VAL A C 1
ATOM 567 O O . VAL A 1 83 ? 9.071 2.329 -19.785 1.00 90.12 83 VAL A O 1
ATOM 570 N N . VAL A 1 84 ? 9.867 4.228 -20.675 1.00 91.44 84 VAL A N 1
ATOM 571 C CA . VAL A 1 84 ? 8.618 4.991 -20.498 1.00 91.44 84 VAL A CA 1
ATOM 572 C C . VAL A 1 84 ? 7.466 4.342 -21.262 1.00 91.44 84 VAL A C 1
ATOM 574 O O . VAL A 1 84 ? 6.385 4.163 -20.699 1.00 91.44 84 VAL A O 1
ATOM 577 N N . LEU A 1 85 ? 7.691 3.943 -22.516 1.00 90.94 85 LEU A N 1
ATOM 578 C CA . LEU A 1 85 ? 6.679 3.261 -23.319 1.00 90.94 85 LEU A CA 1
ATOM 579 C C . LEU A 1 85 ? 6.240 1.951 -22.651 1.00 90.94 85 LEU A C 1
ATOM 581 O O . LEU A 1 85 ? 5.046 1.722 -22.465 1.00 90.94 85 LEU A O 1
ATOM 585 N N . TRP A 1 86 ? 7.198 1.123 -22.234 1.00 90.19 86 TRP A N 1
ATOM 586 C CA . TRP A 1 86 ? 6.918 -0.150 -21.572 1.00 90.19 86 TRP A CA 1
ATOM 587 C C . TRP A 1 86 ? 6.201 0.009 -20.234 1.00 90.19 86 TRP A C 1
ATOM 589 O O . TRP A 1 86 ? 5.242 -0.715 -19.977 1.00 90.19 86 TRP A O 1
ATOM 599 N N . LEU A 1 87 ? 6.616 0.963 -19.398 1.00 91.75 87 LEU A N 1
ATOM 600 C CA . LEU A 1 87 ? 5.934 1.265 -18.140 1.00 91.75 87 LEU A CA 1
ATOM 601 C C . LEU A 1 87 ? 4.504 1.741 -18.391 1.00 91.75 87 LEU A C 1
ATOM 603 O O . LEU A 1 87 ? 3.591 1.299 -17.702 1.00 91.75 87 LEU A O 1
ATOM 607 N N . THR A 1 88 ? 4.291 2.578 -19.407 1.00 94.69 88 THR A N 1
ATOM 608 C CA . THR A 1 88 ? 2.951 3.053 -19.778 1.00 94.69 88 THR A CA 1
ATOM 609 C C . THR A 1 88 ? 2.046 1.890 -20.181 1.00 94.69 88 THR A C 1
ATOM 611 O O . THR A 1 88 ? 0.930 1.770 -19.675 1.00 94.69 88 THR A O 1
ATOM 614 N N . VAL A 1 89 ? 2.540 0.988 -21.035 1.00 94.19 89 VAL A N 1
ATOM 615 C CA . VAL A 1 89 ? 1.810 -0.224 -21.439 1.00 94.19 89 VAL A CA 1
ATOM 616 C C . VAL A 1 89 ? 1.546 -1.130 -20.234 1.00 94.19 89 VAL A C 1
ATOM 618 O O . VAL A 1 89 ? 0.425 -1.601 -20.058 1.00 94.19 89 VAL A O 1
ATOM 621 N N . GLY A 1 90 ? 2.542 -1.337 -19.371 1.00 91.81 90 GLY A N 1
ATOM 622 C CA . GLY A 1 90 ? 2.411 -2.133 -18.152 1.00 91.81 90 GLY A CA 1
ATOM 623 C C . GLY A 1 90 ? 1.354 -1.579 -17.195 1.00 91.81 90 GLY A C 1
ATOM 624 O O . GLY A 1 90 ? 0.508 -2.333 -16.721 1.00 91.81 90 GLY A O 1
ATOM 625 N N . VAL A 1 91 ? 1.343 -0.263 -16.966 1.00 94.56 91 VAL A N 1
ATOM 626 C CA . VAL A 1 91 ? 0.328 0.421 -16.149 1.00 94.56 91 VAL A CA 1
ATOM 627 C C . VAL A 1 91 ? -1.057 0.284 -16.778 1.00 94.56 91 VAL A C 1
ATOM 629 O O . VAL A 1 91 ? -2.008 -0.052 -16.075 1.00 94.56 91 VAL A O 1
ATOM 632 N N . ALA A 1 92 ? -1.191 0.477 -18.092 1.00 95.50 92 ALA A N 1
ATOM 633 C CA . ALA A 1 92 ? -2.470 0.313 -18.781 1.00 95.50 92 ALA A CA 1
ATOM 634 C C . ALA A 1 92 ? -3.009 -1.124 -18.662 1.00 95.50 92 ALA A C 1
ATOM 636 O O . ALA A 1 92 ? -4.175 -1.318 -18.313 1.00 95.50 92 ALA A O 1
ATOM 637 N N . LEU A 1 93 ? -2.164 -2.137 -18.882 1.00 94.00 93 LEU A N 1
ATOM 638 C CA . LEU A 1 93 ? -2.526 -3.547 -18.705 1.00 94.00 93 LEU A CA 1
ATOM 639 C C . LEU A 1 93 ? -2.882 -3.861 -17.249 1.00 94.00 93 LEU A C 1
ATOM 641 O O . LEU A 1 93 ? -3.865 -4.554 -16.992 1.00 94.00 93 LEU A O 1
ATOM 645 N N . TYR A 1 94 ? -2.123 -3.326 -16.290 1.00 92.69 94 TYR A N 1
ATOM 646 C CA . TYR A 1 94 ? -2.417 -3.487 -14.871 1.00 92.69 94 TYR A CA 1
ATOM 647 C C . TYR A 1 94 ? -3.801 -2.935 -14.526 1.00 92.69 94 TYR A C 1
ATOM 649 O O . TYR A 1 94 ? -4.621 -3.650 -13.955 1.00 92.69 94 TYR A O 1
ATOM 657 N N . LEU A 1 95 ? -4.088 -1.693 -14.918 1.00 93.38 95 LEU A N 1
ATOM 658 C CA . LEU A 1 95 ? -5.348 -1.027 -14.595 1.00 93.38 95 LEU A CA 1
ATOM 659 C C . LEU A 1 95 ? -6.559 -1.690 -15.262 1.00 93.38 95 LEU A C 1
ATOM 661 O O . LEU A 1 95 ? -7.627 -1.746 -14.656 1.00 93.38 95 LEU A O 1
ATOM 665 N N . THR A 1 96 ? -6.399 -2.205 -16.482 1.00 93.38 96 THR A N 1
ATOM 666 C CA . THR A 1 96 ? -7.505 -2.782 -17.264 1.00 93.38 96 THR A CA 1
ATOM 667 C C . THR A 1 96 ? -7.770 -4.254 -16.960 1.00 93.38 96 THR A C 1
ATOM 669 O O . THR A 1 96 ? -8.931 -4.652 -16.901 1.00 93.38 96 THR A O 1
ATOM 672 N N . LEU A 1 97 ? -6.727 -5.063 -16.751 1.00 91.25 97 LEU A N 1
ATOM 673 C CA . LEU A 1 97 ? -6.856 -6.520 -16.622 1.00 91.25 97 LEU A CA 1
ATOM 674 C C . LEU A 1 97 ? -6.609 -7.015 -15.197 1.00 91.25 97 LEU A C 1
ATOM 676 O O . LEU A 1 97 ? -7.329 -7.884 -14.707 1.00 91.25 97 LEU A O 1
ATOM 680 N N . PHE A 1 98 ? -5.594 -6.477 -14.520 1.00 90.19 98 PHE A N 1
ATOM 681 C CA . PHE A 1 98 ? -5.086 -7.068 -13.279 1.00 90.19 98 PHE A CA 1
ATOM 682 C C . PHE A 1 98 ? -5.576 -6.371 -12.011 1.00 90.19 98 PHE A C 1
ATOM 684 O O . PHE A 1 98 ? -5.561 -6.992 -10.954 1.00 90.19 98 PHE A O 1
ATOM 691 N N . ALA A 1 99 ? -6.066 -5.133 -12.088 1.00 89.12 99 ALA A N 1
ATOM 692 C CA . ALA A 1 99 ? -6.413 -4.339 -10.910 1.00 89.12 99 ALA A CA 1
ATOM 693 C C . ALA A 1 99 ? -7.468 -5.013 -10.018 1.00 89.12 99 ALA A C 1
ATOM 695 O O . ALA A 1 99 ? -7.358 -4.983 -8.795 1.00 89.12 99 ALA A O 1
ATOM 696 N N . SER A 1 100 ? -8.483 -5.649 -10.608 1.00 85.25 100 SER A N 1
ATOM 697 C CA . SER A 1 100 ? -9.507 -6.365 -9.835 1.00 85.25 100 SER A CA 1
ATOM 698 C C . SER A 1 100 ? -8.965 -7.638 -9.185 1.00 85.25 100 SER A C 1
ATOM 700 O O . SER A 1 100 ? -9.252 -7.887 -8.016 1.00 85.25 100 SER A O 1
ATOM 702 N N . GLY A 1 101 ? -8.145 -8.409 -9.906 1.00 88.25 101 GLY A N 1
ATOM 703 C CA . GLY A 1 101 ? -7.503 -9.610 -9.365 1.00 88.25 101 GLY A CA 1
ATOM 704 C C . GLY A 1 101 ? -6.490 -9.284 -8.267 1.00 88.25 101 GLY A C 1
ATOM 705 O O . GLY A 1 101 ? -6.467 -9.958 -7.244 1.00 88.25 101 GLY A O 1
ATOM 706 N N . ALA A 1 102 ? -5.719 -8.207 -8.440 1.00 84.44 102 ALA A N 1
ATOM 707 C CA . ALA A 1 102 ? -4.776 -7.699 -7.451 1.00 84.44 102 ALA A CA 1
ATOM 708 C C . ALA A 1 102 ? -5.484 -7.291 -6.154 1.00 84.44 102 ALA A C 1
ATOM 710 O O . ALA A 1 102 ? -5.071 -7.730 -5.090 1.00 84.44 102 ALA A O 1
ATOM 711 N N . ARG A 1 103 ? -6.612 -6.566 -6.233 1.00 85.19 103 ARG A N 1
ATOM 712 C CA . ARG A 1 103 ? -7.417 -6.217 -5.047 1.00 85.19 103 ARG A CA 1
ATOM 713 C C . ARG A 1 103 ? -7.905 -7.445 -4.280 1.00 85.19 103 ARG A C 1
ATOM 715 O O . ARG A 1 103 ? -7.879 -7.449 -3.053 1.00 85.19 103 ARG A O 1
ATOM 722 N N . LEU A 1 104 ? -8.351 -8.481 -4.992 1.00 86.25 104 LEU A N 1
ATOM 723 C CA . LEU A 1 104 ? -8.785 -9.722 -4.353 1.00 86.25 104 LEU A CA 1
ATOM 724 C C . LEU A 1 104 ? -7.602 -10.452 -3.707 1.00 86.25 104 LEU A C 1
ATOM 726 O O . LEU A 1 104 ? -7.698 -10.870 -2.557 1.00 86.25 104 LEU A O 1
ATOM 730 N N . ALA A 1 105 ? -6.483 -10.570 -4.422 1.00 85.12 105 ALA A N 1
ATOM 731 C CA . ALA A 1 105 ? -5.264 -11.168 -3.892 1.00 85.12 105 ALA A CA 1
ATOM 732 C C . ALA A 1 105 ? -4.782 -10.423 -2.637 1.00 85.12 105 ALA A C 1
ATOM 734 O O . ALA A 1 105 ? -4.494 -11.062 -1.627 1.00 85.12 105 ALA A O 1
ATOM 735 N N . ASP A 1 106 ? -4.800 -9.091 -2.661 1.00 82.00 106 ASP A N 1
ATOM 736 C CA . ASP A 1 106 ? -4.441 -8.228 -1.538 1.00 82.00 106 ASP A CA 1
ATOM 737 C C . ASP A 1 106 ? -5.339 -8.438 -0.322 1.00 82.00 106 ASP A C 1
ATOM 739 O O . ASP A 1 106 ? -4.821 -8.550 0.787 1.00 82.00 106 ASP A O 1
ATOM 743 N N . ALA A 1 107 ? -6.656 -8.532 -0.521 1.00 81.25 107 ALA A N 1
ATOM 744 C CA . ALA A 1 107 ? -7.602 -8.811 0.557 1.00 81.25 107 ALA A CA 1
ATOM 745 C C . ALA A 1 107 ? -7.388 -10.214 1.146 1.00 81.25 107 ALA A C 1
ATOM 747 O O . ALA A 1 107 ? -7.416 -10.394 2.360 1.00 81.25 107 ALA A O 1
ATOM 748 N N . THR A 1 108 ? -7.124 -11.219 0.302 1.00 81.69 108 THR A N 1
ATOM 749 C CA . THR A 1 108 ? -6.842 -12.582 0.784 1.00 81.69 108 THR A CA 1
ATOM 750 C C . THR A 1 108 ? -5.499 -12.696 1.499 1.00 81.69 108 THR A C 1
ATOM 752 O O . THR A 1 108 ? -5.378 -13.486 2.432 1.00 81.69 108 THR A O 1
ATOM 755 N N . ALA A 1 109 ? -4.491 -11.932 1.075 1.00 82.62 109 ALA A N 1
ATOM 756 C CA . ALA A 1 109 ? -3.200 -11.876 1.744 1.00 82.62 109 ALA A CA 1
ATOM 757 C C . ALA A 1 109 ? -3.344 -11.227 3.125 1.00 82.62 109 ALA A C 1
ATOM 759 O O . ALA A 1 109 ? -2.881 -11.802 4.100 1.00 82.62 109 ALA A O 1
ATOM 760 N N . GLU A 1 110 ? -4.066 -10.109 3.216 1.00 81.38 110 GLU A N 1
ATOM 761 C CA . GLU A 1 110 ? -4.362 -9.411 4.475 1.00 81.38 110 GLU A CA 1
ATOM 762 C C . GLU A 1 110 ? -5.210 -10.260 5.437 1.00 81.38 110 GLU A C 1
ATOM 764 O O . GLU A 1 110 ? -5.004 -10.225 6.645 1.00 81.38 110 GLU A O 1
ATOM 769 N N . ALA A 1 111 ? -6.109 -11.099 4.913 1.00 77.12 111 ALA A N 1
ATOM 770 C CA . ALA A 1 111 ? -6.854 -12.061 5.726 1.00 77.12 111 ALA A CA 1
ATOM 771 C C . ALA A 1 111 ? -5.984 -13.208 6.275 1.00 77.12 111 ALA A C 1
ATOM 773 O O . ALA A 1 111 ? -6.312 -13.781 7.312 1.00 77.12 111 ALA A O 1
ATOM 774 N N . ARG A 1 112 ? -4.904 -13.586 5.576 1.00 82.31 112 ARG A N 1
ATOM 775 C CA . ARG A 1 112 ? -3.970 -14.636 6.027 1.00 82.31 112 ARG A CA 1
ATOM 776 C C . ARG A 1 112 ? -2.900 -14.100 6.965 1.00 82.31 112 ARG A C 1
ATOM 778 O O . ARG A 1 112 ? -2.518 -14.803 7.893 1.00 82.31 112 ARG A O 1
ATOM 785 N N . ASP A 1 113 ? -2.411 -12.901 6.682 1.00 82.88 113 ASP A N 1
ATOM 786 C CA . ASP A 1 113 ? -1.386 -12.218 7.452 1.00 82.88 113 ASP A CA 1
ATOM 787 C C . ASP A 1 113 ? -1.889 -10.815 7.839 1.00 82.88 113 ASP A C 1
ATOM 789 O O . ASP A 1 113 ? -1.807 -9.876 7.035 1.00 82.88 113 ASP A O 1
ATOM 793 N N . PRO A 1 114 ? -2.441 -10.670 9.058 1.00 75.44 114 PRO A N 1
ATOM 794 C CA . PRO A 1 114 ? -3.004 -9.410 9.518 1.00 75.44 114 PRO A CA 1
ATOM 795 C C . PRO A 1 114 ? -1.958 -8.297 9.650 1.00 75.44 114 PRO A C 1
ATOM 797 O O . PRO A 1 114 ? -2.315 -7.123 9.526 1.00 75.44 114 PRO A O 1
ATOM 800 N N . ASP A 1 115 ? -0.673 -8.625 9.832 1.00 79.12 115 ASP A N 1
ATOM 801 C CA . ASP A 1 115 ? 0.396 -7.626 9.945 1.00 79.12 115 ASP A CA 1
ATOM 802 C C . ASP A 1 115 ? 0.585 -6.847 8.633 1.00 79.12 115 ASP A C 1
ATOM 804 O O . ASP A 1 115 ? 1.032 -5.696 8.642 1.00 79.12 115 ASP A O 1
ATOM 808 N N . LEU A 1 116 ? 0.136 -7.393 7.496 1.00 80.69 116 LEU A N 1
ATOM 809 C CA . LEU A 1 116 ? 0.101 -6.666 6.226 1.00 80.69 116 LEU A CA 1
ATOM 810 C C . LEU A 1 116 ? -0.822 -5.440 6.273 1.00 80.69 116 LEU A C 1
ATOM 812 O O . LEU A 1 116 ? -0.496 -4.423 5.653 1.00 80.69 116 LEU A O 1
ATOM 816 N N . ALA A 1 117 ? -1.927 -5.485 7.029 1.00 77.38 117 ALA A N 1
ATOM 817 C CA . ALA A 1 117 ? -2.788 -4.319 7.250 1.00 77.38 117 ALA A CA 1
ATOM 818 C C . ALA A 1 117 ? -1.995 -3.197 7.940 1.00 77.38 117 ALA A C 1
ATOM 820 O O . ALA A 1 117 ? -1.992 -2.045 7.490 1.00 77.38 117 ALA A O 1
ATOM 821 N N . ARG A 1 118 ? -1.209 -3.563 8.961 1.00 74.88 118 ARG A N 1
ATOM 822 C CA . ARG A 1 118 ? -0.328 -2.646 9.695 1.00 74.88 118 ARG A CA 1
ATOM 823 C C . ARG A 1 118 ? 0.727 -2.027 8.792 1.00 74.88 118 ARG A C 1
ATOM 825 O O . ARG A 1 118 ? 0.891 -0.808 8.762 1.00 74.88 118 ARG A O 1
ATOM 832 N N . LEU A 1 119 ? 1.413 -2.857 8.008 1.00 77.19 119 LEU A N 1
ATOM 833 C CA . LEU A 1 119 ? 2.445 -2.429 7.061 1.00 77.19 119 LEU A CA 1
ATOM 834 C C . LEU A 1 119 ? 1.883 -1.563 5.932 1.00 77.19 119 LEU A C 1
ATOM 836 O O . LEU A 1 119 ? 2.631 -0.826 5.289 1.00 77.19 119 LEU A O 1
ATOM 840 N N . ARG A 1 120 ? 0.568 -1.598 5.694 1.00 76.12 120 ARG A N 1
ATOM 841 C CA . ARG A 1 120 ? -0.152 -0.679 4.798 1.00 76.12 120 ARG A CA 1
ATOM 842 C C . ARG A 1 120 ? -0.566 0.630 5.478 1.00 76.12 120 ARG A C 1
ATOM 844 O O . ARG A 1 120 ? -1.011 1.545 4.791 1.00 76.12 120 ARG A O 1
ATOM 851 N N . GLY A 1 121 ? -0.329 0.760 6.782 1.00 69.31 121 GLY A N 1
ATOM 852 C CA . GLY A 1 121 ? -0.700 1.915 7.596 1.00 69.31 121 GLY A CA 1
ATOM 853 C C . GLY A 1 121 ? -2.155 1.882 8.058 1.00 69.31 121 GLY A C 1
ATOM 854 O O . GLY A 1 121 ? -2.691 2.927 8.410 1.00 69.31 121 GLY A O 1
ATOM 855 N N . ARG A 1 122 ? -2.804 0.712 8.023 1.00 73.94 122 ARG A N 1
ATOM 856 C CA . ARG A 1 122 ? -4.158 0.514 8.540 1.00 73.94 122 ARG A CA 1
ATOM 857 C C . ARG A 1 122 ? -4.096 -0.053 9.950 1.00 73.94 122 ARG A C 1
ATOM 859 O O . ARG A 1 122 ? -3.341 -0.982 10.221 1.00 73.94 122 ARG A O 1
ATOM 866 N N . SER A 1 123 ? -4.916 0.500 10.835 1.00 71.81 123 SER A N 1
ATOM 867 C CA . SER A 1 123 ? -5.166 -0.030 12.173 1.00 71.81 123 SER A CA 1
ATOM 868 C C . SER A 1 123 ? -6.682 -0.136 12.355 1.00 71.81 123 SER A C 1
ATOM 870 O O . SER A 1 123 ? -7.298 0.844 12.781 1.00 71.81 123 SER A O 1
ATOM 872 N N . PRO A 1 124 ? -7.302 -1.263 11.963 1.00 74.06 124 PRO A N 1
ATOM 873 C CA . PRO A 1 124 ? -8.754 -1.389 11.960 1.00 74.06 124 PRO A CA 1
ATOM 874 C C . PRO A 1 124 ? -9.294 -1.168 13.376 1.00 74.06 124 PRO A C 1
ATOM 876 O O . PRO A 1 124 ? -8.879 -1.842 14.324 1.00 74.06 124 PRO A O 1
ATOM 879 N N . LEU A 1 125 ? -10.163 -0.167 13.529 1.00 80.31 125 LEU A N 1
ATOM 880 C CA . LEU A 1 125 ? -10.690 0.267 14.820 1.00 80.31 125 LEU A CA 1
ATOM 881 C C . LEU A 1 125 ? -12.129 -0.226 14.986 1.00 80.31 125 LEU A C 1
ATOM 883 O O . LEU A 1 125 ? -13.007 0.106 14.185 1.00 80.31 125 LEU A O 1
ATOM 887 N N . VAL A 1 126 ? -12.360 -1.007 16.040 1.00 84.06 126 VAL A N 1
ATOM 888 C CA . VAL A 1 126 ? -13.690 -1.478 16.436 1.00 84.06 126 VAL A CA 1
ATOM 889 C C . VAL A 1 126 ? -14.237 -0.537 17.504 1.00 84.06 126 VAL A C 1
ATOM 891 O O . VAL A 1 126 ? -13.708 -0.482 18.614 1.00 84.06 126 VAL A O 1
ATOM 894 N N . LEU A 1 127 ? -15.292 0.207 17.173 1.00 86.06 127 LEU A N 1
ATOM 895 C CA . LEU A 1 127 ? -16.015 1.055 18.117 1.00 86.06 127 LEU A CA 1
ATOM 896 C C . LEU A 1 127 ? -17.030 0.219 18.889 1.00 86.06 127 LEU A C 1
ATOM 898 O O . LEU A 1 127 ? -17.870 -0.447 18.287 1.00 86.06 127 LEU A O 1
ATOM 902 N N . VAL A 1 128 ? -16.999 0.310 20.212 1.00 86.44 128 VAL A N 1
ATOM 903 C CA . VAL A 1 128 ? -17.918 -0.401 21.100 1.00 86.44 128 VAL A CA 1
ATOM 904 C C . VAL A 1 128 ? -18.585 0.619 22.025 1.00 86.44 128 VAL A C 1
ATOM 906 O O . VAL A 1 128 ? -18.000 1.005 23.041 1.00 86.44 128 VAL A O 1
ATOM 909 N N . PRO A 1 129 ? -19.787 1.113 21.682 1.00 83.88 129 PRO A N 1
ATOM 910 C CA . PRO A 1 129 ? -20.548 1.985 22.561 1.00 83.88 129 PRO A CA 1
ATOM 911 C C . PRO A 1 129 ? -21.050 1.206 23.782 1.00 83.88 129 PRO A C 1
ATOM 913 O O . PRO A 1 129 ? -21.798 0.238 23.648 1.00 83.88 129 PRO A O 1
ATOM 916 N N . ILE A 1 130 ? -20.654 1.633 24.978 1.00 79.56 130 ILE A N 1
ATOM 917 C CA . ILE A 1 130 ? -21.055 1.035 26.250 1.00 79.56 130 ILE A CA 1
ATOM 918 C C . ILE A 1 130 ? -22.073 1.950 26.922 1.00 79.56 130 ILE A C 1
ATOM 920 O O . ILE A 1 130 ? -21.734 3.026 27.407 1.00 79.56 130 ILE A O 1
ATOM 924 N N . ALA A 1 131 ? -23.325 1.498 26.967 1.00 73.25 131 ALA A N 1
ATOM 925 C CA . ALA A 1 131 ? -24.383 2.152 27.738 1.00 73.25 131 ALA A CA 1
ATOM 926 C C . ALA A 1 131 ? -24.559 1.533 29.136 1.00 73.25 131 ALA A C 1
ATOM 928 O O . ALA A 1 131 ? -24.948 2.224 30.070 1.00 73.25 131 ALA A O 1
ATOM 929 N N . ASN A 1 132 ? -24.273 0.234 29.287 1.00 72.88 132 ASN A N 1
ATOM 930 C CA . ASN A 1 132 ? -24.440 -0.504 30.538 1.00 72.88 132 ASN A CA 1
ATOM 931 C C . ASN A 1 132 ? -23.124 -1.204 30.932 1.00 72.88 132 ASN A C 1
ATOM 933 O O . ASN A 1 132 ? -22.682 -2.096 30.194 1.00 72.88 132 ASN A O 1
ATOM 937 N N . PRO A 1 133 ? -22.523 -0.884 32.096 1.00 68.75 133 PRO A N 1
ATOM 938 C CA . PRO A 1 133 ? -21.262 -1.486 32.530 1.00 68.75 133 PRO A CA 1
ATOM 939 C C . PRO A 1 133 ? -21.360 -3.005 32.728 1.00 68.75 133 PRO A C 1
ATOM 941 O O . PRO A 1 133 ? -20.388 -3.712 32.477 1.00 68.75 133 PRO A O 1
ATOM 944 N N . ALA A 1 134 ? -22.539 -3.544 33.065 1.00 73.06 134 ALA A N 1
ATOM 945 C CA . ALA A 1 134 ? -22.730 -4.991 33.200 1.00 73.06 134 ALA A CA 1
ATOM 946 C C . ALA A 1 134 ? -22.540 -5.747 31.870 1.00 73.06 134 ALA A C 1
ATOM 948 O O . ALA A 1 134 ? -22.140 -6.908 31.871 1.00 73.06 134 ALA A O 1
ATOM 949 N N . SER A 1 135 ? -22.795 -5.087 30.733 1.00 72.69 135 SER A N 1
ATOM 950 C CA . SER A 1 135 ? -22.603 -5.652 29.387 1.00 72.69 135 SER A CA 1
ATOM 951 C C . SER A 1 135 ? -21.207 -5.401 28.805 1.00 72.69 135 SER A C 1
ATOM 953 O O . SER A 1 135 ? -20.843 -5.996 27.789 1.00 72.69 135 SER A O 1
ATOM 955 N N . ALA A 1 136 ? -20.401 -4.548 29.448 1.00 73.25 136 ALA A N 1
ATOM 956 C CA . ALA A 1 136 ? -19.119 -4.103 28.914 1.00 73.25 136 ALA A CA 1
ATOM 957 C C . ALA A 1 136 ? -18.127 -5.255 28.740 1.00 73.25 136 ALA A C 1
ATOM 959 O O . ALA A 1 136 ? -17.446 -5.324 27.724 1.00 73.25 136 ALA A O 1
ATOM 960 N N . ALA A 1 137 ? -18.064 -6.183 29.697 1.00 75.25 137 ALA A N 1
ATOM 961 C CA . ALA A 1 137 ? -17.188 -7.353 29.619 1.00 75.25 137 ALA A CA 1
ATOM 962 C C . ALA A 1 137 ? -17.478 -8.221 28.392 1.00 75.25 137 ALA A C 1
ATOM 964 O O . ALA A 1 137 ? -16.569 -8.501 27.616 1.00 75.25 137 ALA A O 1
ATOM 965 N N . SER A 1 138 ? -18.741 -8.577 28.168 1.00 80.81 138 SER A N 1
ATOM 966 C CA . SER A 1 138 ? -19.133 -9.418 27.035 1.00 80.81 138 SER A CA 1
ATOM 967 C C . SER A 1 138 ? -18.924 -8.722 25.689 1.00 80.81 138 SER A C 1
ATOM 969 O O . SER A 1 138 ? -18.509 -9.363 24.728 1.00 80.81 138 SER A O 1
ATOM 971 N N . LEU A 1 139 ? -19.175 -7.411 25.612 1.00 82.12 139 LEU A N 1
ATOM 972 C CA . LEU A 1 139 ? -18.967 -6.642 24.384 1.00 82.12 139 LEU A CA 1
ATOM 973 C C . LEU A 1 139 ? -17.485 -6.418 24.075 1.00 82.12 139 LEU A C 1
ATOM 975 O O . LEU A 1 139 ? -17.099 -6.486 22.912 1.00 82.12 139 LEU A O 1
ATOM 979 N N . VAL A 1 140 ? -16.648 -6.188 25.090 1.00 81.12 140 VAL A N 1
ATOM 980 C CA . VAL A 1 140 ? -15.189 -6.089 24.923 1.00 81.12 140 VAL A CA 1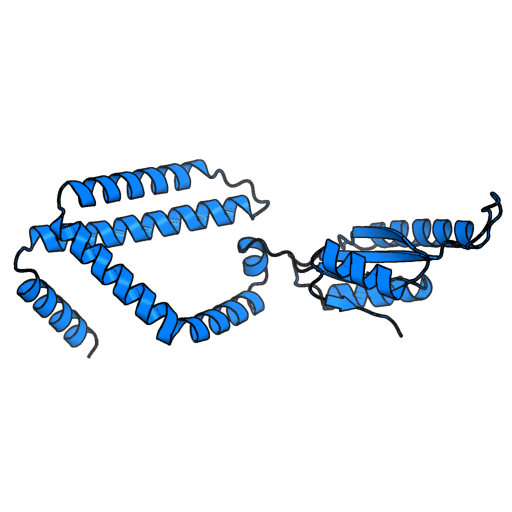
ATOM 981 C C . VAL A 1 140 ? -14.604 -7.427 24.485 1.00 81.12 140 VAL A C 1
ATOM 983 O O . VAL A 1 140 ? -13.748 -7.445 23.604 1.00 81.12 140 VAL A O 1
ATOM 986 N N . ASP A 1 141 ? -15.079 -8.537 25.049 1.00 83.19 141 ASP A N 1
ATOM 987 C CA . ASP A 1 141 ? -14.625 -9.876 24.668 1.00 83.19 141 ASP A CA 1
ATOM 988 C C . ASP A 1 141 ? -15.023 -10.201 23.219 1.00 83.19 141 ASP A C 1
ATOM 990 O O . ASP A 1 141 ? -14.181 -10.563 22.395 1.00 83.19 141 ASP A O 1
ATOM 994 N N . LEU A 1 142 ? -16.279 -9.923 22.846 1.00 83.12 142 LEU A N 1
ATOM 995 C CA . LEU A 1 142 ? -16.753 -10.059 21.468 1.00 83.12 142 LEU A CA 1
ATOM 996 C C . LEU A 1 142 ? -15.974 -9.146 20.507 1.00 83.12 142 LEU A C 1
ATOM 998 O O . LEU A 1 142 ? -15.539 -9.595 19.448 1.00 83.12 142 LEU A O 1
ATOM 1002 N N . ALA A 1 143 ? -15.721 -7.891 20.881 1.00 82.88 143 ALA A N 1
ATOM 1003 C CA . ALA A 1 143 ? -14.874 -6.991 20.102 1.00 82.88 143 ALA A CA 1
ATOM 1004 C C . ALA A 1 143 ? -13.440 -7.524 19.977 1.00 82.88 143 ALA A C 1
ATOM 1006 O O . ALA A 1 143 ? -12.846 -7.412 18.909 1.00 82.88 143 ALA A O 1
ATOM 1007 N N . GLY A 1 144 ? -12.910 -8.167 21.020 1.00 80.50 144 GLY A N 1
ATOM 1008 C CA . GLY A 1 144 ? -11.632 -8.874 20.999 1.00 80.50 144 GLY A CA 1
ATOM 1009 C C . GLY A 1 144 ? -11.578 -9.985 19.950 1.00 80.50 144 GLY A C 1
ATOM 1010 O O . GLY A 1 144 ? -10.542 -10.144 19.306 1.00 80.50 144 GLY A O 1
ATOM 1011 N N . THR A 1 145 ? -12.690 -10.694 19.726 1.00 82.94 145 THR A N 1
ATOM 1012 C CA . THR A 1 145 ? -12.802 -11.718 18.669 1.00 82.94 145 THR A CA 1
ATOM 1013 C C . THR A 1 145 ? -12.979 -11.143 17.262 1.00 82.94 145 THR A C 1
ATOM 1015 O O . THR A 1 145 ? -12.523 -11.749 16.296 1.00 82.94 145 THR A O 1
ATOM 1018 N N . LEU A 1 146 ? -13.627 -9.979 17.135 1.00 79.62 146 LEU A N 1
ATOM 1019 C CA . LEU A 1 146 ? -13.839 -9.296 15.851 1.00 79.62 146 LEU A CA 1
ATOM 1020 C C . LEU A 1 146 ? -12.607 -8.513 15.391 1.00 79.62 146 LEU A C 1
ATOM 1022 O O . LEU A 1 146 ? -12.432 -8.245 14.205 1.00 79.62 146 LEU A O 1
ATOM 1026 N N . ARG A 1 147 ? -11.763 -8.116 16.340 1.00 78.19 147 ARG A N 1
ATOM 1027 C CA . ARG A 1 147 ? -10.541 -7.364 16.100 1.00 78.19 147 ARG A CA 1
ATOM 1028 C C . ARG A 1 147 ? -9.530 -8.214 15.340 1.00 78.19 147 ARG A C 1
ATOM 1030 O O . ARG A 1 147 ? -9.209 -9.330 15.740 1.00 78.19 147 ARG A O 1
ATOM 1037 N N . THR A 1 148 ? -8.926 -7.622 14.316 1.00 73.44 148 THR A N 1
ATOM 1038 C CA . THR A 1 148 ? -7.762 -8.193 13.635 1.00 73.44 148 THR A CA 1
ATOM 1039 C C . THR A 1 148 ? -6.637 -8.466 14.650 1.00 73.44 148 THR A C 1
ATOM 1041 O O . THR A 1 148 ? -6.181 -7.517 15.302 1.00 73.44 148 THR A O 1
ATOM 1044 N N . PRO A 1 149 ? -6.177 -9.722 14.826 1.00 69.44 149 PRO A N 1
ATOM 1045 C CA . PRO A 1 149 ? -5.135 -10.055 15.797 1.00 69.44 149 PRO A CA 1
ATOM 1046 C C . PRO A 1 149 ? -3.871 -9.213 15.590 1.00 69.44 149 PRO A C 1
ATOM 1048 O O . PRO A 1 149 ? -3.479 -8.955 14.458 1.00 69.44 149 PRO A O 1
ATOM 1051 N N . GLY A 1 150 ? -3.253 -8.747 16.680 1.00 67.50 150 GLY A N 1
ATOM 1052 C CA . GLY A 1 150 ? -2.007 -7.962 16.653 1.00 67.50 150 GLY A CA 1
ATOM 1053 C C . GLY A 1 150 ? -2.146 -6.492 16.227 1.00 67.50 150 GLY A C 1
ATOM 1054 O O . GLY A 1 150 ? -1.439 -5.648 16.771 1.00 67.50 150 GLY A O 1
ATOM 1055 N N . VAL A 1 151 ? -3.083 -6.164 15.328 1.00 71.44 151 VAL A N 1
ATOM 1056 C CA . VAL A 1 151 ? -3.141 -4.844 14.663 1.00 71.44 151 VAL A CA 1
ATOM 1057 C C . VAL A 1 151 ? -4.412 -4.050 14.954 1.00 71.44 151 VAL A C 1
ATOM 1059 O O . VAL A 1 151 ? -4.390 -2.817 14.981 1.00 71.44 151 VAL A O 1
ATOM 1062 N N . GLY A 1 152 ? -5.537 -4.734 15.156 1.00 72.19 152 GLY A N 1
ATOM 1063 C CA . GLY A 1 152 ? -6.802 -4.063 15.404 1.00 72.19 152 GLY A CA 1
ATOM 1064 C C . GLY A 1 152 ? -6.809 -3.380 16.768 1.00 72.19 152 GLY A C 1
ATOM 1065 O O . GLY A 1 152 ? -6.199 -3.858 17.729 1.00 72.19 152 GLY A O 1
ATOM 1066 N N . ARG A 1 153 ? -7.513 -2.257 16.861 1.00 78.06 153 ARG A N 1
ATOM 1067 C CA . ARG A 1 153 ? -7.704 -1.487 18.095 1.00 78.06 153 ARG A CA 1
ATOM 1068 C C . ARG A 1 153 ? -9.172 -1.526 18.500 1.00 78.06 153 ARG A C 1
ATOM 1070 O O . ARG A 1 153 ? -10.047 -1.669 17.650 1.00 78.06 153 ARG A O 1
ATOM 1077 N N . ILE A 1 154 ? -9.437 -1.379 19.792 1.00 82.38 154 ILE A N 1
ATOM 1078 C CA . ILE A 1 154 ? -10.799 -1.287 20.325 1.00 82.38 154 ILE A CA 1
ATOM 1079 C C . ILE A 1 154 ? -10.963 0.113 20.912 1.00 82.38 154 ILE A C 1
ATOM 1081 O O . ILE A 1 154 ? -10.138 0.523 21.726 1.00 82.38 154 ILE A O 1
ATOM 1085 N N . LEU A 1 155 ? -12.002 0.835 20.493 1.00 83.25 155 LEU A N 1
ATOM 1086 C CA . LEU A 1 155 ? -12.399 2.119 21.065 1.00 83.25 155 LEU A CA 1
ATOM 1087 C C . LEU A 1 155 ? -13.706 1.925 21.829 1.00 83.25 155 LEU A C 1
ATOM 1089 O O . LEU A 1 155 ? -14.758 1.698 21.233 1.00 83.25 155 LEU A O 1
ATOM 1093 N N . LEU A 1 156 ? -13.640 2.007 23.149 1.00 82.94 156 LEU A N 1
ATOM 1094 C CA . LEU A 1 156 ? -14.808 1.999 24.015 1.00 82.94 156 LEU A CA 1
ATOM 1095 C C . LEU A 1 156 ? -15.370 3.412 24.086 1.00 82.94 156 LEU A C 1
ATOM 1097 O O . LEU A 1 156 ? -14.655 4.336 24.463 1.00 82.94 156 LEU A O 1
ATOM 1101 N N . LEU A 1 157 ? -16.643 3.576 23.735 1.00 83.00 157 LEU A N 1
ATOM 1102 C CA . LEU A 1 157 ? -17.318 4.869 23.770 1.00 83.00 157 LEU A CA 1
ATOM 1103 C C . LEU A 1 157 ? -18.408 4.866 24.834 1.00 83.00 157 LEU A C 1
ATOM 1105 O O . LEU A 1 157 ? -19.334 4.068 24.755 1.00 83.00 157 LEU A O 1
ATOM 1109 N N . SER A 1 158 ? -18.350 5.799 25.775 1.00 79.69 158 SER A N 1
ATOM 1110 C CA . SER A 1 158 ? -19.471 6.075 26.675 1.00 79.69 158 SER A CA 1
ATOM 1111 C C . SER A 1 158 ? -20.017 7.470 26.389 1.00 79.69 158 SER A C 1
ATOM 1113 O O . SER A 1 158 ? -19.278 8.459 26.420 1.00 79.69 158 SER A O 1
ATOM 1115 N N . VAL A 1 159 ? -21.308 7.536 26.054 1.00 76.62 159 VAL A N 1
ATOM 1116 C CA . VAL A 1 159 ? -22.016 8.794 25.802 1.00 76.62 159 VAL A CA 1
ATOM 1117 C C . VAL A 1 159 ? -22.848 9.125 27.028 1.00 76.62 159 VAL A C 1
ATOM 1119 O O . VAL A 1 159 ? -23.855 8.470 2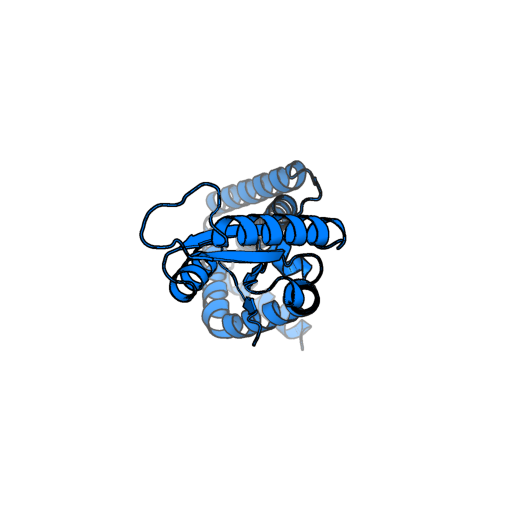7.300 1.00 76.62 159 VAL A O 1
ATOM 1122 N N . VAL A 1 160 ? -22.441 10.159 27.753 1.00 72.19 160 VAL A N 1
ATOM 1123 C CA . VAL A 1 160 ? -23.201 10.677 28.888 1.00 72.19 160 VAL A CA 1
ATOM 1124 C C . VAL A 1 160 ? -24.163 11.731 28.349 1.00 72.19 160 VAL A C 1
ATOM 1126 O O . VAL A 1 160 ? -23.744 12.700 27.712 1.00 72.19 160 VAL A O 1
ATOM 1129 N N . ARG A 1 161 ? -25.468 11.523 28.557 1.00 65.81 161 ARG A N 1
ATOM 1130 C CA . ARG A 1 161 ? -26.480 12.499 28.140 1.00 65.81 161 ARG A CA 1
ATOM 1131 C C . ARG A 1 161 ? -26.385 13.724 29.030 1.00 65.81 161 ARG A C 1
ATOM 1133 O O . ARG A 1 161 ? -26.545 13.600 30.238 1.00 65.81 161 ARG A O 1
ATOM 1140 N N . THR A 1 162 ? -26.174 14.891 28.437 1.00 58.41 162 THR A N 1
ATOM 1141 C CA . THR A 1 162 ? -26.230 16.157 29.174 1.00 58.41 162 THR A CA 1
ATOM 1142 C C . THR A 1 162 ? -27.699 16.530 29.403 1.00 58.41 162 THR A C 1
ATOM 1144 O O . THR A 1 162 ? -28.404 16.760 28.415 1.00 58.41 162 THR A O 1
ATOM 1147 N N . PRO A 1 163 ? -28.204 16.593 30.652 1.00 53.12 163 PRO A N 1
ATOM 1148 C CA . PRO A 1 163 ? -29.531 17.135 30.916 1.00 53.12 163 PRO A CA 1
ATOM 1149 C C . PRO A 1 163 ? -29.549 18.625 30.560 1.00 53.12 163 PRO A C 1
ATOM 1151 O O . PRO A 1 163 ? -28.571 19.338 30.775 1.00 53.12 163 PRO A O 1
ATOM 1154 N N . GLY A 1 164 ? -30.661 19.098 30.000 1.00 50.81 164 GLY A N 1
ATOM 1155 C CA . GLY A 1 164 ? -30.783 20.452 29.457 1.00 50.81 164 GLY A CA 1
ATOM 1156 C C . GLY A 1 164 ? -30.703 21.606 30.464 1.00 50.81 164 GLY A C 1
ATOM 1157 O O . GLY A 1 164 ? -30.650 22.740 30.008 1.00 50.81 164 GLY A O 1
ATOM 1158 N N . GLU A 1 165 ? -30.662 21.379 31.782 1.00 44.19 165 GLU A N 1
ATOM 1159 C CA . GLU A 1 165 ? -30.643 22.457 32.785 1.00 44.19 165 GLU A CA 1
ATOM 1160 C C . GLU A 1 165 ? -29.926 22.046 34.092 1.00 44.19 165 GLU A C 1
ATOM 1162 O O . GLU A 1 165 ? -30.224 21.010 34.675 1.00 44.19 165 GLU A O 1
ATOM 1167 N N . SER A 1 166 ? -28.973 22.895 34.512 1.00 44.78 166 SER A N 1
ATOM 1168 C CA . SER A 1 166 ? -28.227 22.964 35.789 1.00 44.78 166 SER A CA 1
ATOM 1169 C C . SER A 1 166 ? -27.786 21.651 36.466 1.00 44.78 166 SER A C 1
ATOM 1171 O O . SER A 1 166 ? -28.524 21.066 37.255 1.00 44.78 166 SER A O 1
ATOM 1173 N N . LEU A 1 167 ? -26.515 21.280 36.276 1.00 47.91 167 LEU A N 1
ATOM 1174 C CA . LEU A 1 167 ? -25.832 20.264 37.085 1.00 47.91 167 LEU A CA 1
ATOM 1175 C C . LEU A 1 167 ? -25.573 20.806 38.502 1.00 47.91 167 LEU A C 1
ATOM 1177 O O . LEU A 1 167 ? -24.777 21.729 38.683 1.00 47.91 167 LEU A O 1
ATOM 1181 N N . GLY A 1 168 ? -26.239 20.233 39.502 1.00 52.22 168 GLY A N 1
ATOM 1182 C CA . GLY A 1 168 ? -25.779 20.281 40.891 1.00 52.22 168 GLY A CA 1
ATOM 1183 C C . GLY A 1 168 ? -24.743 19.181 41.141 1.00 52.22 168 GLY A C 1
ATOM 1184 O O . GLY A 1 168 ? -24.772 18.145 40.484 1.00 52.22 168 GLY A O 1
ATOM 1185 N N . GLU A 1 169 ? -23.853 19.373 42.115 1.00 52.72 169 GLU A N 1
ATOM 1186 C CA . GLU A 1 169 ? -22.769 18.432 42.478 1.00 52.72 169 GLU A CA 1
ATOM 1187 C C . GLU A 1 169 ? -23.266 17.032 42.928 1.00 52.72 169 GLU A C 1
ATOM 1189 O O . GLU A 1 169 ? -22.486 16.094 43.063 1.00 52.72 169 GLU A O 1
ATOM 1194 N N . ASP A 1 170 ? -24.582 16.873 43.109 1.00 53.62 170 ASP A N 1
ATOM 1195 C CA . ASP A 1 170 ? -25.284 15.644 43.501 1.00 53.62 170 ASP A CA 1
ATOM 1196 C C . ASP A 1 170 ? -26.031 14.939 42.344 1.00 53.62 170 ASP A C 1
ATOM 1198 O O . ASP A 1 170 ? -26.818 14.021 42.597 1.00 53.62 170 ASP A O 1
ATOM 1202 N N . ASP A 1 171 ? -25.817 15.341 41.084 1.00 58.47 171 ASP A N 1
ATOM 1203 C CA . ASP A 1 171 ? -26.557 14.789 39.941 1.00 58.47 171 ASP A CA 1
ATOM 1204 C C . ASP A 1 171 ? -26.293 13.271 39.758 1.00 58.47 171 ASP A C 1
ATOM 1206 O O . ASP A 1 171 ? -25.140 12.850 39.580 1.00 58.47 171 ASP A O 1
ATOM 1210 N N . PRO A 1 172 ? -27.337 12.418 39.783 1.00 60.25 172 PRO A N 1
ATOM 1211 C CA . PRO A 1 172 ? -27.195 10.975 39.597 1.00 60.25 172 PRO A CA 1
ATOM 1212 C C . PRO A 1 172 ? -26.563 10.599 38.249 1.00 60.25 172 PRO A C 1
ATOM 1214 O O . PRO A 1 172 ? -25.867 9.588 38.183 1.00 60.25 172 PRO A O 1
ATOM 1217 N N . ALA A 1 173 ? -26.725 11.415 37.201 1.00 56.41 173 ALA A N 1
ATOM 1218 C CA . ALA A 1 173 ? -26.094 11.180 35.904 1.00 56.41 173 ALA A CA 1
ATOM 1219 C C . ALA A 1 173 ? -24.566 11.359 35.955 1.00 56.41 173 ALA A C 1
ATOM 1221 O O . ALA A 1 173 ? -23.834 10.643 35.269 1.00 56.41 173 ALA A O 1
ATOM 1222 N N . LEU A 1 174 ? -24.074 12.276 36.797 1.00 56.25 174 LEU A N 1
ATOM 1223 C CA . LEU A 1 174 ? -22.642 12.500 37.001 1.00 56.25 174 LEU A CA 1
ATOM 1224 C C . LEU A 1 174 ? -22.017 11.367 37.829 1.00 56.25 174 LEU A C 1
ATOM 1226 O O . LEU A 1 174 ? -20.946 10.871 37.485 1.00 56.25 174 LEU A O 1
ATOM 1230 N N . ARG A 1 175 ? -22.727 10.881 38.857 1.00 61.31 175 ARG A N 1
ATOM 1231 C CA . ARG A 1 175 ? -22.306 9.711 39.648 1.00 61.31 175 ARG A CA 1
ATOM 1232 C C . ARG A 1 175 ? -22.271 8.425 38.824 1.00 61.31 175 ARG A C 1
ATOM 1234 O O . ARG A 1 175 ? -21.337 7.638 38.973 1.00 61.31 175 ARG A O 1
ATOM 1241 N N . ASP A 1 176 ? -23.241 8.219 37.935 1.00 61.88 176 ASP A N 1
ATOM 1242 C CA . ASP A 1 176 ? -23.225 7.082 37.009 1.00 61.88 176 ASP A CA 1
ATOM 1243 C C . ASP A 1 176 ? -22.076 7.194 36.002 1.00 61.88 176 ASP A C 1
ATOM 1245 O O . ASP A 1 176 ? -21.395 6.201 35.742 1.00 61.88 176 ASP A O 1
ATOM 1249 N N . ALA A 1 177 ? -21.784 8.397 35.498 1.00 58.41 177 ALA A N 1
ATOM 1250 C CA . ALA A 1 177 ? -20.634 8.627 34.629 1.00 58.41 177 ALA A CA 1
ATOM 1251 C C . ALA A 1 177 ? -19.303 8.309 35.334 1.00 58.41 177 ALA A C 1
ATOM 1253 O O . ALA A 1 177 ? -18.476 7.595 34.768 1.00 58.41 177 ALA A O 1
ATOM 1254 N N . GLU A 1 178 ? -19.109 8.763 36.578 1.00 59.44 178 GLU A N 1
ATOM 1255 C CA . GLU A 1 178 ? -17.925 8.448 37.393 1.00 59.44 178 GLU A CA 1
ATOM 1256 C C . GLU A 1 178 ? -17.805 6.950 37.711 1.00 59.44 178 GLU A C 1
ATOM 1258 O O . GLU A 1 178 ? -16.706 6.386 37.689 1.00 59.44 178 GLU A O 1
ATOM 1263 N N . ARG A 1 179 ? -18.933 6.275 37.963 1.00 63.81 179 ARG A N 1
ATOM 1264 C CA . ARG A 1 179 ? -18.968 4.830 38.224 1.00 63.81 179 ARG A CA 1
ATOM 1265 C C . ARG A 1 179 ? -18.605 4.031 36.973 1.00 63.81 179 ARG A C 1
ATOM 1267 O O . ARG A 1 179 ? -17.768 3.131 37.048 1.00 63.81 179 ARG A O 1
ATOM 1274 N N . VAL A 1 180 ? -19.150 4.414 35.817 1.00 59.06 180 VAL A N 1
ATOM 1275 C CA . VAL A 1 180 ? -18.818 3.827 34.510 1.00 59.06 180 VAL A CA 1
ATOM 1276 C C . VAL A 1 180 ? -17.358 4.109 34.133 1.00 59.06 180 VAL A C 1
ATOM 1278 O O . VAL A 1 180 ? -16.684 3.205 33.639 1.00 59.06 180 VAL A O 1
ATOM 1281 N N . LEU A 1 181 ? -16.833 5.305 34.424 1.00 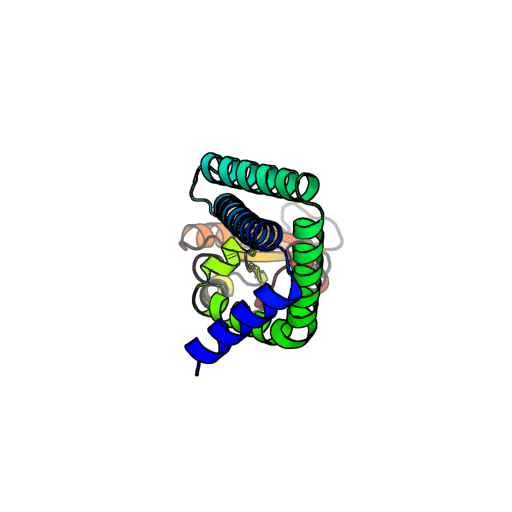61.81 181 LEU A N 1
ATOM 1282 C CA . LEU A 1 181 ? -15.412 5.665 34.289 1.00 61.81 181 LEU A CA 1
ATOM 1283 C C . LEU A 1 181 ? -14.519 4.739 35.123 1.00 61.81 181 LEU A C 1
ATOM 1285 O O . LEU A 1 181 ? -13.571 4.145 34.606 1.00 61.81 181 LEU A O 1
ATOM 1289 N N . GLY A 1 182 ? -14.842 4.584 36.408 1.00 61.41 182 GLY A N 1
ATOM 1290 C CA . GLY A 1 182 ? -14.067 3.781 37.348 1.00 61.41 182 GLY A CA 1
ATOM 1291 C C . GLY A 1 182 ? -14.098 2.280 37.055 1.00 61.41 182 GLY A C 1
ATOM 1292 O O . GLY A 1 182 ? -13.099 1.598 37.292 1.00 61.41 182 GLY A O 1
ATOM 1293 N N . GLU A 1 183 ? -15.214 1.758 36.544 1.00 64.69 183 GLU A N 1
ATOM 1294 C CA . GLU A 1 183 ? -15.347 0.352 36.142 1.00 64.69 183 GLU A CA 1
ATOM 1295 C C . GLU A 1 183 ? -14.675 0.088 34.787 1.00 64.69 183 GLU A C 1
ATOM 1297 O O . GLU A 1 183 ? -13.918 -0.875 34.671 1.00 64.69 183 GLU A O 1
ATOM 1302 N N . SER A 1 184 ? -14.830 0.983 33.805 1.00 55.31 184 SER A N 1
ATOM 1303 C CA . SER A 1 184 ? -14.199 0.842 32.481 1.00 55.31 184 SER A CA 1
ATOM 1304 C C . SER A 1 184 ? -12.671 0.910 32.560 1.00 55.31 184 SER A C 1
ATOM 1306 O O . SER A 1 184 ? -11.986 0.094 31.944 1.00 55.31 184 SER A O 1
ATOM 1308 N N . LEU A 1 185 ? -12.120 1.823 33.373 1.00 60.09 185 LEU A N 1
ATOM 1309 C CA . LEU A 1 185 ? -10.676 1.908 33.622 1.00 60.09 185 LEU A CA 1
ATOM 1310 C C . LEU A 1 185 ? -10.147 0.666 34.345 1.00 60.09 185 LEU A C 1
ATOM 1312 O O . LEU A 1 185 ? -9.128 0.113 33.939 1.00 60.09 185 LEU A O 1
ATOM 1316 N N . ARG A 1 186 ? -10.848 0.174 35.377 1.00 62.12 186 ARG A N 1
ATOM 1317 C CA . ARG A 1 186 ? -10.464 -1.075 36.061 1.00 62.12 186 ARG A CA 1
ATOM 1318 C C . ARG A 1 186 ? -10.484 -2.264 35.107 1.00 62.12 186 ARG A C 1
ATOM 1320 O O . ARG A 1 186 ? -9.565 -3.076 35.127 1.00 62.12 186 ARG A O 1
ATOM 1327 N N . GLN A 1 187 ? -11.487 -2.356 34.243 1.00 60.22 187 GLN A N 1
ATOM 1328 C CA . GLN A 1 187 ? -11.622 -3.468 33.309 1.00 60.22 187 GLN A CA 1
ATOM 1329 C C . GLN A 1 187 ? -10.581 -3.418 32.182 1.00 60.22 187 GLN A C 1
ATOM 1331 O O . GLN A 1 187 ? -10.031 -4.457 31.807 1.00 60.22 187 GLN A O 1
ATOM 1336 N N . SER A 1 188 ? -10.247 -2.218 31.701 1.00 51.34 188 SER A N 1
ATOM 1337 C CA . SER A 1 188 ? -9.142 -2.007 30.761 1.00 51.34 188 SER A CA 1
ATOM 1338 C C . SER A 1 188 ? -7.778 -2.339 31.374 1.00 51.34 188 SER A C 1
ATOM 1340 O O . SER A 1 188 ? -6.876 -2.724 30.642 1.00 51.34 188 SER A O 1
ATOM 1342 N N . LEU A 1 189 ? -7.617 -2.208 32.696 1.00 56.16 189 LEU A N 1
ATOM 1343 C CA . LEU A 1 189 ? -6.393 -2.596 33.409 1.00 56.16 189 LEU A CA 1
ATOM 1344 C C . LEU A 1 189 ? -6.317 -4.107 33.683 1.00 56.16 189 LEU A C 1
ATOM 1346 O O . LEU A 1 189 ? -5.223 -4.661 33.756 1.00 56.16 189 LEU A O 1
ATOM 1350 N N . HIS A 1 190 ? -7.462 -4.779 33.838 1.00 51.41 190 HIS A N 1
ATOM 1351 C CA . HIS A 1 190 ? -7.530 -6.224 34.084 1.00 51.41 190 HIS A CA 1
ATOM 1352 C C . HIS A 1 190 ? -7.450 -7.076 32.814 1.00 51.41 190 HIS A C 1
ATOM 1354 O O . HIS A 1 190 ? -7.070 -8.245 32.885 1.00 51.41 190 HIS A O 1
ATOM 1360 N N . THR A 1 191 ? -7.790 -6.510 31.659 1.00 51.16 191 THR A N 1
ATOM 1361 C CA . THR A 1 191 ? -7.760 -7.221 30.380 1.00 51.16 191 THR A CA 1
ATOM 1362 C C . THR A 1 191 ? -6.519 -6.781 29.617 1.00 51.16 191 THR A C 1
ATOM 1364 O O . THR A 1 191 ? -6.320 -5.591 29.415 1.00 51.16 191 THR A O 1
ATOM 1367 N N . SER A 1 192 ? -5.686 -7.715 29.147 1.00 45.91 192 SER A N 1
ATOM 1368 C CA . SER A 1 192 ? -4.460 -7.421 28.373 1.00 45.91 192 SER A CA 1
ATOM 1369 C C . SER A 1 192 ? -4.731 -6.847 26.962 1.00 45.91 192 SER A C 1
ATOM 1371 O O . SER A 1 192 ? -3.925 -7.020 26.046 1.00 45.91 192 SER A O 1
ATOM 1373 N N . LEU A 1 193 ? -5.892 -6.224 26.756 1.00 56.16 193 LEU A N 1
ATOM 1374 C CA . LEU A 1 193 ? -6.339 -5.615 25.513 1.00 56.16 193 LEU A CA 1
ATOM 1375 C C . LEU A 1 193 ? -6.112 -4.104 25.603 1.00 56.16 193 LEU A C 1
ATOM 1377 O O . LEU A 1 193 ? -6.556 -3.455 26.544 1.00 56.16 193 LEU A O 1
ATOM 1381 N N . THR A 1 194 ? -5.453 -3.535 24.596 1.00 58.84 194 THR A N 1
ATOM 1382 C CA . THR A 1 194 ? -5.297 -2.087 24.411 1.00 58.84 194 THR A CA 1
ATOM 1383 C C . THR A 1 194 ? -6.623 -1.470 23.954 1.00 58.84 194 THR A C 1
ATOM 1385 O O . THR A 1 194 ? -6.784 -1.067 22.802 1.00 58.84 194 THR A O 1
ATOM 1388 N N . ALA A 1 195 ? -7.613 -1.467 24.845 1.00 64.44 195 ALA A N 1
ATOM 1389 C CA . ALA A 1 195 ? -8.870 -0.769 24.638 1.00 64.44 195 ALA A CA 1
ATOM 1390 C C . ALA A 1 195 ? -8.678 0.708 25.002 1.00 64.44 195 ALA A C 1
ATOM 1392 O O . ALA A 1 195 ? -8.402 1.055 26.148 1.00 64.44 195 ALA A O 1
ATOM 1393 N N . GLU A 1 196 ? -8.796 1.585 24.013 1.00 71.56 196 GLU A N 1
ATOM 1394 C CA . GLU A 1 196 ? -8.818 3.025 24.235 1.00 71.56 196 GLU A CA 1
ATOM 1395 C C . GLU A 1 196 ? -10.222 3.414 24.700 1.00 71.56 196 GLU A C 1
ATOM 1397 O O . GLU A 1 196 ? -11.213 2.934 24.152 1.00 71.56 196 GLU A O 1
ATOM 1402 N N . THR A 1 197 ? -10.330 4.242 25.735 1.00 74.56 197 THR A N 1
ATOM 1403 C CA . THR A 1 197 ? -11.624 4.669 26.283 1.00 74.56 197 THR A CA 1
ATOM 1404 C C . THR A 1 197 ? -11.862 6.133 25.937 1.00 74.56 197 THR A C 1
ATOM 1406 O O . THR A 1 197 ? -11.020 6.988 26.200 1.00 74.56 197 THR A O 1
ATOM 1409 N N . LEU A 1 198 ? -13.012 6.422 25.331 1.00 78.50 198 LEU A N 1
ATOM 1410 C CA . LEU A 1 198 ? -13.449 7.762 24.967 1.00 78.50 198 LEU A CA 1
ATOM 1411 C C . LEU A 1 198 ? -14.803 8.050 25.612 1.00 78.50 198 LEU A C 1
ATOM 1413 O O . LEU A 1 198 ? -15.771 7.309 25.447 1.00 78.50 198 LEU A O 1
ATOM 1417 N N . PHE A 1 199 ? -14.865 9.166 26.327 1.00 71.69 199 PHE A N 1
ATOM 1418 C CA . PHE A 1 199 ? -16.083 9.666 26.948 1.00 71.69 199 PHE A CA 1
ATOM 1419 C C . PHE A 1 199 ? -16.508 10.935 26.232 1.00 71.69 199 PHE A C 1
ATOM 1421 O O . PHE A 1 199 ? -15.685 11.815 25.974 1.00 71.69 199 PHE A O 1
ATOM 1428 N N . THR A 1 200 ? -17.789 11.031 25.907 1.00 77.00 200 THR A N 1
ATOM 1429 C CA . THR A 1 200 ? -18.340 12.215 25.255 1.00 77.00 200 THR A CA 1
ATOM 1430 C C . THR A 1 200 ? -19.660 12.617 25.893 1.00 77.00 200 THR A C 1
ATOM 1432 O O . THR A 1 200 ? -20.445 11.775 26.333 1.00 77.00 200 THR A O 1
ATOM 1435 N N . LEU A 1 201 ? -19.877 13.925 25.959 1.00 74.00 201 LEU A N 1
ATOM 1436 C CA . LEU A 1 201 ? -21.090 14.542 26.475 1.00 74.00 201 LEU A CA 1
ATOM 1437 C C . LEU A 1 201 ? -21.905 15.019 25.280 1.00 74.00 201 LEU A C 1
ATOM 1439 O O . LEU A 1 201 ? -21.450 15.881 24.527 1.00 74.00 201 LEU A O 1
ATOM 1443 N N . ALA A 1 202 ? -23.096 14.457 25.093 1.00 76.38 202 ALA A N 1
ATOM 1444 C CA . ALA A 1 202 ? -23.949 14.811 23.967 1.00 76.38 202 ALA A CA 1
ATOM 1445 C C . ALA A 1 202 ? -25.434 14.782 24.347 1.00 76.38 202 ALA A C 1
ATOM 1447 O O . ALA A 1 202 ? -25.838 13.966 25.175 1.00 76.38 202 ALA A O 1
ATOM 1448 N N . PRO A 1 203 ? -26.268 15.640 23.731 1.00 70.38 203 PRO A N 1
ATOM 1449 C CA . PRO A 1 203 ? -27.712 15.629 23.965 1.00 70.38 203 PRO A CA 1
ATOM 1450 C C . PRO A 1 203 ? -28.370 14.338 23.453 1.00 70.38 203 PRO A C 1
ATOM 1452 O O . PRO A 1 203 ? -29.296 13.826 24.078 1.00 70.38 203 PRO A O 1
ATOM 1455 N N . ASP A 1 204 ? -27.845 13.770 22.362 1.00 77.50 204 ASP A N 1
ATOM 1456 C CA . ASP A 1 204 ? -28.357 12.559 21.724 1.00 77.50 204 ASP A CA 1
ATOM 1457 C C . ASP A 1 204 ? -27.253 11.526 21.483 1.00 77.50 204 ASP A C 1
ATOM 1459 O O . ASP A 1 204 ? -26.175 11.836 20.978 1.00 77.50 204 ASP A O 1
ATOM 1463 N N . VAL A 1 205 ? -27.559 10.261 21.784 1.00 82.12 205 VAL A N 1
ATOM 1464 C CA . VAL A 1 205 ? -26.592 9.150 21.742 1.00 82.12 205 VAL A CA 1
ATOM 1465 C C . VAL A 1 205 ? -26.250 8.728 20.310 1.00 82.12 205 VAL A C 1
ATOM 1467 O O . VAL A 1 205 ? -25.084 8.536 19.978 1.00 82.12 205 VAL A O 1
ATOM 1470 N N . TRP A 1 206 ? -27.245 8.600 19.430 1.00 86.62 206 TRP A N 1
ATOM 1471 C CA . TRP A 1 206 ? -27.036 8.090 18.068 1.00 86.62 206 TRP A CA 1
ATOM 1472 C C . TRP A 1 206 ? -26.233 9.024 17.151 1.00 86.62 206 TRP A C 1
ATOM 1474 O O . TRP A 1 206 ? -25.295 8.543 16.506 1.00 86.62 206 TRP A O 1
ATOM 1484 N N . PRO A 1 207 ? -26.531 10.339 17.086 1.00 88.50 207 PRO A N 1
ATOM 1485 C CA . PRO A 1 207 ? -25.720 11.275 16.310 1.00 88.50 207 PRO A CA 1
ATOM 1486 C C . PRO A 1 207 ? -24.274 11.306 16.799 1.00 88.50 207 PRO A C 1
ATOM 1488 O O . PRO A 1 207 ? -23.353 11.443 15.995 1.00 88.50 207 PRO A O 1
ATOM 1491 N N . GLU A 1 208 ? -24.077 11.124 18.103 1.00 84.81 208 GLU A N 1
ATOM 1492 C CA . GLU A 1 208 ? -22.765 11.155 18.722 1.00 84.81 208 GLU A CA 1
ATOM 1493 C C . GLU A 1 208 ? -21.944 9.892 18.441 1.00 84.81 208 GLU A C 1
ATOM 1495 O O . GLU A 1 208 ? -20.782 10.002 18.053 1.00 84.81 208 GLU A O 1
ATOM 1500 N N . ILE A 1 209 ? -22.550 8.699 18.511 1.00 86.25 209 ILE A N 1
ATOM 1501 C CA . ILE A 1 209 ? -21.905 7.453 18.063 1.00 86.25 209 ILE A CA 1
ATOM 1502 C C . ILE A 1 209 ? -21.469 7.586 16.601 1.00 86.25 209 ILE A C 1
ATOM 1504 O O . ILE A 1 209 ? -20.333 7.258 16.264 1.00 86.25 209 ILE A O 1
ATOM 1508 N N . HIS A 1 210 ? -22.336 8.111 15.730 1.00 89.19 210 HIS A N 1
ATOM 1509 C CA . HIS A 1 210 ? -21.998 8.319 14.323 1.00 89.19 210 HIS A CA 1
ATOM 1510 C C . HIS A 1 210 ? -20.870 9.350 14.142 1.00 89.19 210 HIS A C 1
ATOM 1512 O O . HIS A 1 210 ? -19.962 9.141 13.335 1.00 89.19 210 HIS A O 1
ATOM 1518 N N . ARG A 1 211 ? -20.882 10.449 14.909 1.00 90.31 211 ARG A N 1
ATOM 1519 C CA . ARG A 1 211 ? -19.823 11.468 14.890 1.00 90.31 211 ARG A CA 1
ATOM 1520 C C . ARG A 1 211 ? -18.473 10.872 15.281 1.00 90.31 211 ARG A C 1
ATOM 1522 O O . ARG A 1 211 ? -17.501 11.085 14.562 1.00 90.31 211 ARG A O 1
ATOM 1529 N N . VAL A 1 212 ? -18.423 10.119 16.379 1.00 86.62 212 VAL A N 1
ATOM 1530 C CA . VAL A 1 212 ? -17.203 9.465 16.876 1.00 86.62 212 VAL A CA 1
ATOM 1531 C C . VAL A 1 212 ? -16.724 8.393 15.901 1.00 86.62 212 VAL A C 1
ATOM 1533 O O . VAL A 1 212 ? -15.540 8.366 15.576 1.00 86.62 212 VAL A O 1
ATOM 1536 N N . ALA A 1 213 ? -17.633 7.572 15.367 1.00 87.31 213 ALA A N 1
ATOM 1537 C CA . ALA A 1 213 ? -17.296 6.553 14.378 1.00 87.31 213 ALA A CA 1
ATOM 1538 C C . ALA A 1 213 ? -16.607 7.154 13.145 1.00 87.31 213 ALA A C 1
ATOM 1540 O O . ALA A 1 213 ? -15.611 6.610 12.680 1.00 87.31 213 ALA A O 1
ATOM 1541 N N . ARG A 1 214 ? -17.083 8.303 12.644 1.00 87.62 214 ARG A N 1
ATOM 1542 C CA . ARG A 1 214 ? -16.413 8.986 11.529 1.00 87.62 214 ARG A CA 1
ATOM 1543 C C . ARG A 1 214 ? -15.141 9.720 11.930 1.00 87.62 214 ARG A C 1
ATOM 1545 O O . ARG A 1 214 ? -14.235 9.817 11.119 1.00 87.62 214 ARG A O 1
ATOM 1552 N N . LEU A 1 215 ? -15.089 10.299 13.129 1.00 87.75 215 LEU A N 1
ATOM 1553 C CA . LEU A 1 215 ? -13.921 11.061 13.577 1.00 87.75 215 LEU A CA 1
ATOM 1554 C C . LEU A 1 215 ? -12.690 10.165 13.749 1.00 87.75 215 LEU A C 1
ATOM 1556 O O . LEU A 1 215 ? -11.574 10.616 13.516 1.00 87.75 215 LEU A O 1
ATOM 1560 N N . HIS A 1 216 ? -12.906 8.913 14.152 1.00 82.69 216 HIS A N 1
ATOM 1561 C CA . HIS A 1 216 ? -11.849 7.931 14.373 1.00 82.69 216 HIS A CA 1
ATOM 1562 C C . HIS A 1 216 ? -11.723 6.901 13.237 1.00 82.69 216 HIS A C 1
ATOM 1564 O O . HIS A 1 216 ? -11.018 5.910 13.415 1.00 82.69 216 HIS A O 1
ATOM 1570 N N . ASP A 1 217 ? -12.398 7.125 12.099 1.00 81.06 217 ASP A N 1
ATOM 1571 C CA . ASP A 1 217 ? -12.427 6.216 10.941 1.00 81.06 217 ASP A CA 1
ATOM 1572 C C . ASP A 1 217 ? -12.677 4.746 11.341 1.00 81.06 217 ASP A C 1
ATOM 1574 O O . ASP A 1 217 ? -11.996 3.820 10.897 1.00 81.06 217 ASP A O 1
ATOM 1578 N N . CYS A 1 218 ? -13.655 4.526 12.225 1.00 81.62 218 CYS A N 1
ATOM 1579 C CA . CYS A 1 218 ? -13.988 3.198 12.730 1.00 81.62 218 CYS A CA 1
ATOM 1580 C C . CYS A 1 218 ? -14.498 2.303 11.594 1.00 81.62 218 CYS A C 1
ATOM 1582 O O . CYS A 1 218 ? -15.499 2.613 10.947 1.00 81.62 218 CYS A O 1
ATOM 1584 N N . GLU A 1 219 ? -13.850 1.157 11.391 1.00 82.00 219 GLU A N 1
ATOM 1585 C CA . GLU A 1 219 ? -14.233 0.202 10.344 1.00 82.00 219 GLU A CA 1
ATOM 1586 C C . GLU A 1 219 ? -15.418 -0.674 10.766 1.00 82.00 219 GLU A C 1
ATOM 1588 O O . GLU A 1 219 ? -16.150 -1.193 9.924 1.00 82.00 219 GLU A O 1
ATOM 1593 N N . THR A 1 220 ? -15.623 -0.867 12.071 1.00 85.25 220 THR A N 1
ATOM 1594 C CA . THR A 1 220 ? -16.719 -1.678 12.616 1.00 85.25 220 THR A CA 1
ATOM 1595 C C . THR A 1 220 ? -17.284 -1.028 13.871 1.00 85.25 220 THR A C 1
ATOM 1597 O O . THR A 1 220 ? -16.536 -0.545 14.719 1.00 85.25 220 THR A O 1
ATOM 1600 N N . VAL A 1 221 ? -18.612 -1.037 14.002 1.00 86.94 221 VAL A N 1
ATOM 1601 C CA . VAL A 1 221 ? -19.319 -0.610 15.215 1.00 86.94 221 VAL A CA 1
ATOM 1602 C C . VAL A 1 221 ? -20.052 -1.816 15.786 1.00 86.94 221 VAL A C 1
ATOM 1604 O O . VAL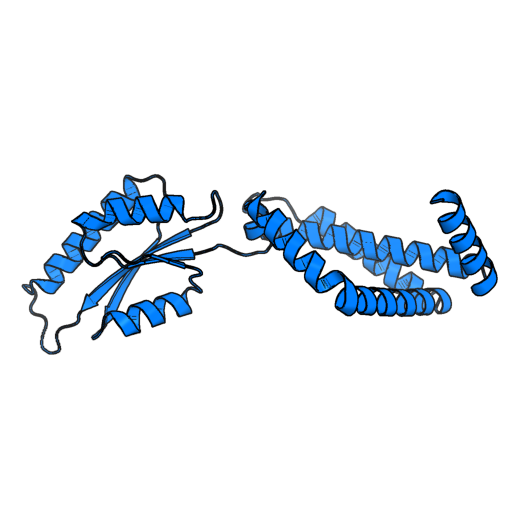 A 1 221 ? -20.906 -2.395 15.116 1.00 86.94 221 VAL A O 1
ATOM 1607 N N . LEU A 1 222 ? -19.715 -2.197 17.015 1.00 87.19 222 LEU A N 1
ATOM 1608 C CA . LEU A 1 222 ? -20.356 -3.288 17.737 1.00 87.19 222 LEU A CA 1
ATOM 1609 C C . LEU A 1 222 ? -21.366 -2.718 18.732 1.00 87.19 222 LEU A C 1
ATOM 1611 O O . LEU A 1 222 ? -20.987 -2.019 19.668 1.00 87.19 222 LEU A O 1
ATOM 1615 N N . LEU A 1 223 ? -22.643 -3.042 18.543 1.00 85.12 223 LEU A N 1
ATOM 1616 C CA . LEU A 1 223 ? -23.736 -2.597 19.406 1.00 85.12 223 LEU A CA 1
ATOM 1617 C C . LEU A 1 223 ? -24.279 -3.781 20.211 1.00 85.12 223 LEU A C 1
ATOM 1619 O O . LEU A 1 223 ? -24.526 -4.848 19.651 1.00 85.12 223 LEU A O 1
ATOM 1623 N N . GLY A 1 224 ? -24.474 -3.576 21.513 1.00 79.88 224 GLY A N 1
ATOM 1624 C CA . GLY A 1 224 ? -25.259 -4.483 22.350 1.00 79.88 224 GLY A CA 1
ATOM 1625 C C . GLY A 1 224 ? -26.756 -4.221 22.177 1.00 79.88 224 GLY A C 1
ATOM 1626 O O . GLY A 1 224 ? -27.158 -3.066 22.023 1.00 79.88 224 GLY A O 1
ATOM 1627 N N . LEU A 1 225 ? -27.553 -5.292 22.184 1.00 70.75 225 LEU A N 1
ATOM 1628 C CA . LEU A 1 225 ? -29.018 -5.238 22.247 1.00 70.75 225 LEU A CA 1
ATOM 1629 C C . LEU A 1 225 ? -29.506 -5.237 23.697 1.00 70.75 225 LEU A C 1
ATOM 1631 O O . LEU A 1 225 ? -28.842 -5.891 24.534 1.00 70.75 225 LEU A O 1
#